Protein AF-A0ABD4ZBW3-F1 (afdb_monomer_lite)

Secondary structure (DSSP, 8-state):
---TTSSTTSTTS-SS-------------------S-------HHHHHHHHHHHHHHHHHHHHHHHHHHHHHHHHHHHHHHH-SPPPPPTTSSEEEEEETTEEEEEES-TT-HHHHHHHHHHHHHHHHHHHHHHHHHHHHHHHHHHHHHHHHHHHHHHHSPPPPPPPPHHHHHHHHHHHHHHHHHHHHHHHHHHHHHHHHHHHHHHHHHHHHHHHHHHHHHHHHHHHHHHHHHHTT---HHHHHHHHHHHHHHHHHHHHHHHHHHHHHHHHHHHHHHHHHHHHHHHHHHHHHHHHHHHHHHTT--GGGSPP-S--SPPP---PPPTTHHHHHHTT-

Foldseek 3Di:
DDDPPVPPPPPPPPPPPPDDDDDDDDDDDDDDDDPDDPPVLDALVRLVVQLVVLVVQLVVLVVQLVVLVVQLVVLVVQLVVLPDQDDQDPVNQWDWDDDPQAIDIHGDDPVPVPSRVSNVSNRVSNVSNSVSVVSSVVSVVSSVVSVVSSVVSVVSSVPRDDDDPDDDLVRVLVVLLVLLVVLVVQLVVLVVQLVVLVVQLVVLLVQLLVLLVQLVVLVVQLVVLVVVLVVVVVPPDDDPVVNVVSVVSNVVSVVSNVVSLVSSVVSVVSNVVSLVSNLVSLVSNQVSLVSSVVSLVSSVVSVNDSVPHDDDPDNDRDDSDRDHRPSSVVSNVVSD

Sequence (336 aa):
MMNKKAIAAFAAGATLLAGFAMATPAFAADGGANTQSQEVKKSKADLKKELDAARTAYEAASKAATDADAKATAAADALKAVGNKPADAADQSVKIEEDNGHLKVTTTDAAKVKEKEAAEKYVNAYNADVDAKAAKTAAEQDKNVKATAYLAAEQAYAKAPEPKAAPSDDQKKAKAVEAVKTAKLHLDDAFAAYTKDYAEYEKAKATLAGKVAAQEAAQKALKAAQDALEAYKVSAKDDSALAQRLADAVARAQAKVDFAVAETAKATKDYDEAKAKAVASTAKYNAALTKYKAAYNDAVRLGVNPAVLPAVVTSDPLAPNFEDVPGATKAMKDAA

Structure (mmCIF, N/CA/C/O backbone):
data_AF-A0ABD4ZBW3-F1
#
_entry.id   AF-A0ABD4ZBW3-F1
#
loop_
_atom_site.group_PDB
_atom_site.id
_atom_site.type_symbol
_atom_site.label_atom_id
_atom_site.label_alt_id
_atom_site.label_comp_id
_atom_site.label_asym_id
_atom_site.label_entity_id
_atom_site.label_seq_id
_atom_site.pdbx_PDB_ins_code
_atom_site.Cartn_x
_atom_site.Cartn_y
_atom_site.Cartn_z
_atom_site.occupancy
_atom_site.B_iso_or_equiv
_atom_site.auth_seq_id
_atom_site.auth_comp_id
_atom_site.auth_asym_id
_atom_site.auth_atom_id
_atom_site.pdbx_PDB_model_num
ATOM 1 N N . MET A 1 1 ? -44.501 -9.519 31.959 1.00 31.25 1 MET A N 1
ATOM 2 C CA . MET A 1 1 ? -44.908 -8.447 31.022 1.00 31.25 1 MET A CA 1
ATOM 3 C C . MET A 1 1 ? -45.725 -7.425 31.797 1.00 31.25 1 MET A C 1
ATOM 5 O O . MET A 1 1 ? -46.869 -7.711 32.120 1.00 31.25 1 MET A O 1
ATOM 9 N N . MET A 1 2 ? -45.131 -6.287 32.166 1.00 30.00 2 MET A N 1
ATOM 10 C CA . MET A 1 2 ? -45.846 -5.200 32.846 1.00 30.00 2 MET A CA 1
ATOM 11 C C . MET A 1 2 ? -46.399 -4.196 31.825 1.00 30.00 2 MET A C 1
ATOM 13 O O . MET A 1 2 ? -45.821 -3.963 30.765 1.00 30.00 2 MET A O 1
ATOM 17 N N . ASN A 1 3 ? -47.596 -3.711 32.129 1.00 31.25 3 ASN A N 1
ATOM 18 C CA . ASN A 1 3 ? -48.596 -3.176 31.214 1.00 31.25 3 ASN A CA 1
ATOM 19 C C . ASN A 1 3 ? -48.182 -1.814 30.607 1.00 31.25 3 ASN A C 1
ATOM 21 O O . ASN A 1 3 ? -48.057 -0.821 31.318 1.00 31.25 3 ASN A O 1
ATOM 25 N N . LYS A 1 4 ? -48.006 -1.754 29.277 1.00 36.81 4 LYS A N 1
ATOM 26 C CA . LYS A 1 4 ? -47.476 -0.600 28.510 1.00 36.81 4 LYS A CA 1
ATOM 27 C C . LYS A 1 4 ? -48.375 0.652 28.488 1.00 36.81 4 LYS A C 1
ATOM 29 O O . LYS A 1 4 ? -48.012 1.644 27.866 1.00 36.81 4 LYS A O 1
ATOM 34 N N . LYS A 1 5 ? -49.548 0.629 29.131 1.00 37.31 5 LYS A N 1
ATOM 35 C CA . LYS A 1 5 ? -50.568 1.688 29.004 1.00 37.31 5 LYS A CA 1
ATOM 36 C C . LYS A 1 5 ? -50.538 2.776 30.087 1.00 37.31 5 LYS A C 1
ATOM 38 O O . LYS A 1 5 ? -51.223 3.775 29.921 1.00 37.31 5 LYS A O 1
ATOM 43 N N . ALA A 1 6 ? -49.714 2.655 31.131 1.00 38.66 6 ALA A N 1
ATOM 44 C CA . ALA A 1 6 ? -49.584 3.699 32.162 1.00 38.66 6 ALA A CA 1
ATOM 45 C C . ALA A 1 6 ? -48.553 4.805 31.823 1.00 38.66 6 ALA A C 1
ATOM 47 O O . ALA A 1 6 ? -48.437 5.785 32.549 1.00 38.66 6 ALA A O 1
ATOM 48 N N . ILE A 1 7 ? -47.803 4.666 30.722 1.00 36.38 7 ILE A N 1
ATOM 49 C CA . ILE A 1 7 ? -46.585 5.457 30.445 1.00 36.38 7 ILE A CA 1
ATOM 50 C C . ILE A 1 7 ? -46.868 6.771 29.682 1.00 36.38 7 ILE A C 1
ATOM 52 O O . ILE A 1 7 ? -46.043 7.677 29.686 1.00 36.38 7 ILE A O 1
ATOM 56 N N . ALA A 1 8 ? -48.040 6.933 29.062 1.00 33.69 8 ALA A N 1
ATOM 57 C CA . ALA A 1 8 ? -48.300 8.083 28.185 1.00 33.69 8 ALA A CA 1
ATOM 58 C C . ALA A 1 8 ? -48.706 9.387 28.910 1.00 33.69 8 ALA A C 1
ATOM 60 O O . ALA A 1 8 ? -48.658 10.446 28.295 1.00 33.69 8 ALA A O 1
ATOM 61 N N . ALA A 1 9 ? -49.075 9.349 30.196 1.00 38.31 9 ALA A N 1
ATOM 62 C CA . ALA A 1 9 ? -49.576 10.533 30.914 1.00 38.31 9 ALA A CA 1
ATOM 63 C C . ALA A 1 9 ? -48.517 11.283 31.751 1.00 38.31 9 ALA A C 1
ATOM 65 O O . ALA A 1 9 ? -48.790 12.377 32.233 1.00 38.31 9 ALA A O 1
ATOM 66 N N . PHE A 1 10 ? -47.303 10.741 31.915 1.00 37.72 10 PHE A N 1
ATOM 67 C CA . PHE A 1 10 ? -46.280 11.334 32.795 1.00 37.72 10 PHE A CA 1
ATOM 68 C C . PHE A 1 10 ? -45.296 12.277 32.069 1.00 37.72 10 PHE A C 1
ATOM 70 O O . PHE A 1 10 ? -44.527 12.988 32.706 1.00 37.72 10 PHE A O 1
ATOM 77 N N . ALA A 1 11 ? -45.337 12.338 30.733 1.00 37.59 11 ALA A N 1
ATOM 78 C CA . ALA A 1 11 ? -44.421 13.155 29.928 1.00 37.59 11 ALA A CA 1
ATOM 79 C C . ALA A 1 11 ? -44.844 14.633 29.770 1.00 37.59 11 ALA A C 1
ATOM 81 O O . ALA A 1 11 ? -44.052 15.435 29.287 1.00 37.59 11 ALA A O 1
ATOM 82 N N . ALA A 1 12 ? -46.058 15.015 30.184 1.00 35.81 12 ALA A N 1
ATOM 83 C CA . ALA A 1 12 ? -46.577 16.380 30.011 1.00 35.81 12 ALA A CA 1
ATOM 84 C C . ALA A 1 12 ? -46.503 17.266 31.277 1.00 35.81 12 ALA A C 1
ATOM 86 O O . ALA A 1 12 ? -46.920 18.418 31.228 1.00 35.81 12 ALA A O 1
ATOM 87 N N . GLY A 1 13 ? -45.978 16.761 32.403 1.00 31.61 13 GLY A N 1
ATOM 88 C CA . GLY A 1 13 ? -45.929 17.493 33.683 1.00 31.61 13 GLY A CA 1
ATOM 89 C C . GLY A 1 13 ? -44.543 17.968 34.147 1.00 31.61 13 GLY A C 1
ATOM 90 O O . GLY A 1 13 ? -44.454 18.645 35.164 1.00 31.61 13 GLY A O 1
ATOM 91 N N . ALA A 1 14 ? -43.458 17.627 33.440 1.00 37.12 14 ALA A N 1
ATOM 92 C CA . ALA A 1 14 ? -42.077 17.875 33.888 1.00 37.12 14 ALA A CA 1
ATOM 93 C C . ALA A 1 14 ? -41.437 19.175 33.345 1.00 37.12 14 ALA A C 1
ATOM 95 O O . ALA A 1 14 ? -40.244 19.405 33.527 1.00 37.12 14 ALA A O 1
ATOM 96 N N . THR A 1 15 ? -42.206 20.045 32.688 1.00 37.81 15 THR A N 1
ATOM 97 C CA . THR A 1 15 ? -41.741 21.329 32.124 1.00 37.81 15 THR A CA 1
ATOM 98 C C . THR A 1 15 ? -42.020 22.530 33.034 1.00 37.81 15 THR A C 1
ATOM 100 O O . THR A 1 15 ? -42.420 23.586 32.554 1.00 37.81 15 THR A O 1
ATOM 103 N N . LEU A 1 16 ? -41.813 22.411 34.351 1.00 34.69 16 LEU A N 1
ATOM 104 C CA . LEU A 1 16 ? -41.870 23.582 35.244 1.00 34.69 16 LEU A CA 1
ATOM 105 C C . LEU A 1 16 ? -40.891 23.539 36.431 1.00 34.69 16 LEU A C 1
ATOM 107 O O . LEU A 1 16 ? -41.213 24.016 37.513 1.00 34.69 16 LEU A O 1
ATOM 111 N N . LEU A 1 17 ? -39.688 22.986 36.254 1.00 35.12 17 LEU A N 1
ATOM 112 C CA . LEU A 1 17 ? -38.596 23.222 37.213 1.00 35.12 17 LEU A CA 1
ATOM 113 C C . LEU A 1 17 ? -37.206 23.167 36.558 1.00 35.12 17 LEU A C 1
ATOM 115 O O . LEU A 1 17 ? -36.245 22.645 37.115 1.00 35.12 17 LEU A O 1
ATOM 119 N N . ALA A 1 18 ? -37.090 23.720 35.348 1.00 40.47 18 ALA A N 1
ATOM 120 C CA . ALA A 1 18 ? -35.800 24.062 34.756 1.00 40.47 18 ALA A CA 1
ATOM 121 C C . ALA A 1 18 ? -35.285 25.344 35.427 1.00 40.47 18 ALA A C 1
ATOM 123 O O . ALA A 1 18 ? -35.505 26.447 34.936 1.00 40.47 18 ALA A O 1
ATOM 124 N N . GLY A 1 19 ? -34.671 25.206 36.601 1.00 34.91 19 GLY A N 1
ATOM 125 C CA . GLY A 1 19 ? -34.248 26.366 37.377 1.00 34.91 19 GLY A CA 1
ATOM 126 C C . GLY A 1 19 ? -33.302 26.070 38.528 1.00 34.91 19 GLY A C 1
ATOM 127 O O . GLY A 1 19 ? -33.360 26.787 39.510 1.00 34.91 19 GLY A O 1
ATOM 128 N N . PHE A 1 20 ? -32.440 25.053 38.441 1.00 29.61 20 PHE A N 1
ATOM 129 C CA . PHE A 1 20 ? -31.253 25.001 39.299 1.00 29.61 20 PHE A CA 1
ATOM 130 C C . PHE A 1 20 ? -30.035 24.533 38.510 1.00 29.61 20 PHE A C 1
ATOM 132 O O . PHE A 1 20 ? -29.967 23.419 37.993 1.00 29.61 20 PHE A O 1
ATOM 139 N N . ALA A 1 21 ? -29.093 25.464 38.398 1.00 41.09 21 ALA A N 1
ATOM 140 C CA . ALA A 1 21 ? -27.787 25.310 37.802 1.00 41.09 21 ALA A CA 1
ATOM 141 C C . ALA A 1 21 ? -26.998 24.179 38.476 1.00 41.09 21 ALA A C 1
ATOM 143 O O . ALA A 1 21 ? -26.778 24.198 39.684 1.00 41.09 21 ALA A O 1
ATOM 144 N N . MET A 1 22 ? -26.504 23.239 37.674 1.00 33.72 22 MET A N 1
ATOM 145 C CA . MET A 1 22 ? -25.392 22.367 38.040 1.00 33.72 22 MET A CA 1
ATOM 146 C C . MET A 1 22 ? -24.265 22.632 37.049 1.00 33.72 22 MET A C 1
ATOM 148 O O . MET A 1 22 ? -24.234 22.102 35.939 1.00 33.72 22 MET A O 1
ATOM 152 N N . ALA A 1 23 ? -23.359 23.512 37.465 1.00 32.91 23 ALA A N 1
ATOM 153 C CA . ALA A 1 23 ? -22.050 23.665 36.864 1.00 32.91 23 ALA A CA 1
ATOM 154 C C . ALA A 1 23 ? -21.280 22.338 36.981 1.00 32.91 23 ALA A C 1
ATOM 156 O O . ALA A 1 23 ? -21.132 21.792 38.072 1.00 32.91 23 ALA A O 1
ATOM 157 N N . THR A 1 24 ? -20.764 21.835 35.863 1.00 30.64 24 THR A N 1
ATOM 158 C CA . THR A 1 24 ? -19.681 20.841 35.829 1.00 30.64 24 THR A CA 1
ATOM 159 C C . THR A 1 24 ? -18.598 21.321 34.855 1.00 30.64 24 THR A C 1
ATOM 161 O O . THR A 1 24 ? -18.909 22.054 33.915 1.00 30.64 24 THR A O 1
ATOM 164 N N . PRO A 1 25 ? -17.316 21.032 35.146 1.00 33.66 25 PRO A N 1
ATOM 165 C CA . PRO A 1 25 ? -16.196 21.891 34.773 1.00 33.66 25 PRO A CA 1
ATOM 166 C C . PRO A 1 25 ? -15.739 21.730 33.322 1.00 33.66 25 PRO A C 1
ATOM 168 O O . PRO A 1 25 ? -15.785 20.648 32.738 1.00 33.66 25 PRO A O 1
ATOM 171 N N . ALA A 1 26 ? -15.226 22.838 32.790 1.00 30.31 26 ALA A N 1
ATOM 172 C CA . ALA A 1 26 ? -14.504 22.920 31.534 1.00 30.31 26 ALA A CA 1
ATOM 173 C C . ALA A 1 26 ? -13.204 22.100 31.578 1.00 30.31 26 ALA A C 1
ATOM 175 O O . ALA A 1 26 ? -12.362 22.310 32.448 1.00 30.31 26 ALA A O 1
ATOM 176 N N . PHE A 1 27 ? -13.014 21.232 30.585 1.00 31.77 27 PHE A N 1
ATOM 177 C CA . PHE A 1 27 ? -11.690 20.817 30.129 1.00 31.77 27 PHE A CA 1
ATOM 178 C C . PHE A 1 27 ? -11.529 21.292 28.686 1.00 31.77 27 PHE A C 1
ATOM 180 O O . PHE A 1 27 ? -12.242 20.844 27.790 1.00 31.77 27 PHE A O 1
ATOM 187 N N . ALA A 1 28 ? -10.608 22.232 28.489 1.00 32.72 28 ALA A N 1
ATOM 188 C CA . ALA A 1 28 ? -10.178 22.736 27.194 1.00 32.72 28 ALA A CA 1
ATOM 189 C C . ALA A 1 28 ? -8.670 22.487 27.039 1.00 32.72 28 ALA A C 1
ATOM 191 O O . ALA A 1 28 ? -7.900 22.906 27.899 1.00 32.72 28 ALA A O 1
ATOM 192 N N . ALA A 1 29 ? -8.294 21.799 25.958 1.00 32.81 29 ALA A N 1
ATOM 193 C CA . ALA A 1 29 ? -7.016 21.858 25.228 1.00 32.81 29 ALA A CA 1
ATOM 194 C C . ALA A 1 29 ? -7.167 20.907 24.012 1.00 32.81 29 ALA A C 1
ATOM 196 O O . ALA A 1 29 ? -7.275 19.699 24.201 1.00 32.81 29 ALA A O 1
ATOM 197 N N . ASP A 1 30 ? -7.579 21.400 22.838 1.00 28.34 30 ASP A N 1
ATOM 198 C CA . ASP A 1 30 ? -6.749 21.937 21.731 1.00 28.34 30 ASP A CA 1
ATOM 199 C C . ASP A 1 30 ? -5.996 20.816 20.971 1.00 28.34 30 ASP A C 1
ATOM 201 O O . ASP A 1 30 ? -5.230 20.077 21.573 1.00 28.34 30 ASP A O 1
ATOM 205 N N . GLY A 1 31 ? -6.172 20.549 19.672 1.00 26.95 31 GLY A N 1
ATOM 206 C CA . GLY A 1 31 ? -6.974 21.167 18.618 1.00 26.95 31 GLY A CA 1
ATOM 207 C C . GLY A 1 31 ? -7.017 20.257 17.370 1.00 26.95 31 GLY A C 1
ATOM 208 O O . GLY A 1 31 ? -6.347 19.227 17.314 1.00 26.95 31 GLY A O 1
ATOM 209 N N . GLY A 1 32 ? -7.804 20.646 16.358 1.00 25.58 32 GLY A N 1
ATOM 210 C CA . GLY A 1 32 ? -7.655 20.158 14.975 1.00 25.58 32 GLY A CA 1
ATOM 211 C C . GLY A 1 32 ? -8.677 19.135 14.450 1.00 25.58 32 GLY A C 1
ATOM 212 O O . GLY A 1 32 ? -8.404 17.945 14.401 1.00 25.58 32 GLY A O 1
ATOM 213 N N . ALA A 1 33 ? -9.806 19.650 13.950 1.00 29.83 33 ALA A N 1
ATOM 214 C CA . ALA A 1 33 ? -10.601 19.150 12.815 1.00 29.83 33 ALA A CA 1
ATOM 215 C C . ALA A 1 33 ? -11.035 17.662 12.760 1.00 29.83 33 ALA A C 1
ATOM 217 O O . ALA A 1 33 ? -10.335 16.822 12.204 1.00 29.83 33 ALA A O 1
ATOM 218 N N . ASN A 1 34 ? -12.295 17.383 13.133 1.00 31.30 34 ASN A N 1
ATOM 219 C CA . 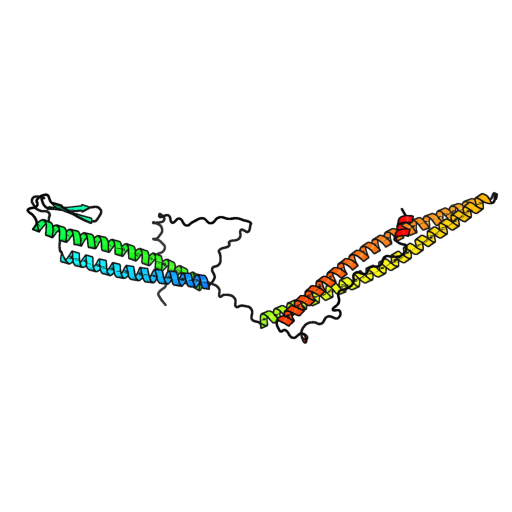ASN A 1 34 ? -13.309 16.911 12.170 1.00 31.30 34 ASN A CA 1
ATOM 220 C C . ASN A 1 34 ? -14.723 17.014 12.776 1.00 31.30 34 ASN A C 1
ATOM 222 O O . ASN A 1 34 ? -15.065 16.319 13.732 1.00 31.30 34 ASN A O 1
ATOM 226 N N . THR A 1 35 ? -15.556 17.887 12.219 1.00 31.33 35 THR A N 1
ATOM 227 C CA . THR A 1 35 ? -16.971 18.062 12.564 1.00 31.33 35 THR A CA 1
ATOM 228 C C . THR A 1 35 ? -17.825 16.998 11.870 1.00 31.33 35 THR A C 1
ATOM 230 O O . THR A 1 35 ? -18.528 17.263 10.901 1.00 31.33 35 THR A O 1
ATOM 233 N N . GLN A 1 36 ? -17.790 15.777 12.398 1.00 31.69 36 GLN A N 1
ATOM 234 C CA . GLN A 1 36 ? -18.907 14.833 12.331 1.00 31.69 36 GLN A CA 1
ATOM 235 C C . GLN A 1 36 ? -19.057 14.217 13.719 1.00 31.69 36 GLN A C 1
ATOM 237 O O . GLN A 1 36 ? -18.106 13.653 14.249 1.00 31.69 36 GLN A O 1
ATOM 242 N N . SER A 1 37 ? -20.234 14.399 14.313 1.00 35.12 37 SER A N 1
ATOM 243 C CA . SER A 1 37 ? -20.662 13.980 15.649 1.00 35.12 37 SER A CA 1
ATOM 244 C C . SER A 1 37 ? -19.896 12.786 16.234 1.00 35.12 37 SER A C 1
ATOM 246 O O . SER A 1 37 ? -20.283 11.632 16.053 1.00 35.12 37 SER A O 1
ATOM 248 N N . GLN A 1 38 ? -18.844 13.063 17.009 1.00 30.84 38 GLN A N 1
ATOM 249 C CA . GLN A 1 38 ? -18.352 12.126 18.012 1.00 30.84 38 GLN A CA 1
ATOM 250 C C . GLN A 1 38 ? -19.258 12.223 19.242 1.00 30.84 38 GLN A C 1
ATOM 252 O O . GLN A 1 38 ? -18.866 12.716 20.296 1.00 30.84 38 GLN A O 1
ATOM 257 N N . GLU A 1 39 ? -20.487 11.719 19.124 1.00 35.34 39 GLU A N 1
ATOM 258 C CA . GLU A 1 39 ? -21.052 11.044 20.286 1.00 35.34 39 GLU A CA 1
ATOM 259 C C . GLU A 1 39 ? -20.133 9.850 20.527 1.00 35.34 39 GLU A C 1
ATOM 261 O O . GLU A 1 39 ? -20.102 8.909 19.730 1.00 35.34 39 GLU A O 1
ATOM 266 N N . VAL A 1 40 ? -19.312 9.918 21.574 1.00 38.06 40 VAL A N 1
ATOM 267 C CA . VAL A 1 40 ? -18.540 8.770 22.044 1.00 38.06 40 VAL A CA 1
ATOM 268 C C . VAL A 1 40 ? -19.550 7.653 22.295 1.00 38.06 40 VAL A C 1
ATOM 270 O O . VAL A 1 40 ? -20.260 7.660 23.300 1.00 38.06 40 VAL A O 1
ATOM 273 N N . LYS A 1 41 ? -19.681 6.719 21.344 1.00 59.41 41 LYS A N 1
ATOM 274 C CA . LYS A 1 41 ? -20.534 5.539 21.493 1.00 59.41 41 LYS A CA 1
ATOM 275 C C . LYS A 1 41 ? -19.960 4.739 22.653 1.00 59.41 41 LYS A C 1
ATOM 277 O O . LYS A 1 41 ? -18.981 4.016 22.478 1.00 59.41 41 LYS A O 1
ATOM 282 N N . LYS A 1 42 ? -20.537 4.918 23.843 1.00 68.38 42 LYS A N 1
ATOM 283 C CA . LYS A 1 42 ? -20.161 4.178 25.050 1.00 68.38 42 LYS A CA 1
ATOM 284 C C . LYS A 1 42 ? -20.190 2.684 24.743 1.00 68.38 42 LYS A C 1
ATOM 286 O O . LYS A 1 42 ? -21.103 2.201 24.067 1.00 68.38 42 LYS A O 1
ATOM 291 N N . SER A 1 43 ? -19.186 1.951 25.219 1.00 78.06 43 SER A N 1
ATOM 292 C CA . SER A 1 43 ? -19.156 0.504 25.022 1.00 78.06 43 SER A CA 1
ATOM 293 C C . SER A 1 43 ? -20.324 -0.150 25.770 1.00 78.06 43 SER A C 1
ATOM 295 O O . SER A 1 43 ? -20.812 0.376 26.772 1.00 78.06 43 SER A O 1
ATOM 297 N N . LYS A 1 44 ? -20.764 -1.339 25.335 1.00 80.31 44 LYS A N 1
ATOM 298 C CA . LYS A 1 44 ? -21.794 -2.104 26.061 1.00 80.31 44 LYS A CA 1
ATOM 299 C C . LYS A 1 44 ? -21.369 -2.407 27.511 1.00 80.31 44 LYS A C 1
ATOM 301 O O . LYS A 1 44 ? -22.226 -2.513 28.382 1.00 80.31 44 LYS A O 1
ATOM 306 N N . ALA A 1 45 ? -20.063 -2.493 27.788 1.00 80.69 45 ALA A N 1
ATOM 307 C CA . ALA A 1 45 ? -19.527 -2.652 29.141 1.00 80.69 45 ALA A CA 1
ATOM 308 C C . ALA A 1 45 ? -19.678 -1.378 29.993 1.00 80.69 45 ALA A C 1
ATOM 310 O O . ALA A 1 45 ? -20.044 -1.469 31.163 1.00 80.69 45 ALA A O 1
ATOM 311 N N . ASP A 1 46 ? -19.463 -0.196 29.414 1.00 82.75 46 ASP A N 1
ATOM 312 C CA . ASP A 1 46 ? -19.656 1.079 30.117 1.00 82.75 46 ASP A CA 1
ATOM 313 C C . ASP A 1 46 ? -21.142 1.349 30.371 1.00 82.75 46 ASP A C 1
ATOM 315 O O . ASP A 1 46 ? -21.531 1.702 31.483 1.00 82.75 46 ASP A O 1
ATOM 319 N N . LEU A 1 47 ? -21.996 1.050 29.386 1.00 86.62 47 LEU A N 1
ATOM 320 C CA . LEU A 1 47 ? -23.452 1.103 29.542 1.00 86.62 47 LEU A CA 1
ATOM 321 C C . LEU A 1 47 ? -23.955 0.132 30.622 1.00 86.62 47 LEU A C 1
ATOM 323 O O . LEU A 1 47 ? -24.914 0.445 31.323 1.00 86.62 47 LEU A O 1
ATOM 327 N N . LYS A 1 48 ? -23.303 -1.027 30.804 1.00 87.75 48 LYS A N 1
ATOM 328 C CA . LYS A 1 48 ? -23.625 -1.958 31.898 1.00 87.75 48 LYS A CA 1
ATOM 329 C C . LYS A 1 48 ? -23.313 -1.354 33.268 1.00 87.75 48 LYS A C 1
ATOM 331 O O . LYS A 1 48 ? -24.134 -1.478 34.170 1.00 87.75 48 LYS A O 1
ATOM 336 N N . LYS A 1 49 ? -22.163 -0.689 33.420 1.00 87.38 49 LYS A N 1
ATOM 337 C CA . LYS A 1 49 ? -21.795 -0.002 34.670 1.00 87.38 49 LYS A CA 1
ATOM 338 C C . LYS A 1 49 ? -22.777 1.123 34.996 1.00 87.38 49 LYS A C 1
ATOM 340 O O . LYS A 1 49 ? -23.181 1.263 36.145 1.00 87.38 49 LYS A O 1
ATOM 345 N N . GLU A 1 50 ? -23.190 1.890 33.989 1.00 87.25 50 GLU A N 1
ATOM 346 C CA . GLU A 1 50 ? -24.193 2.951 34.149 1.00 87.25 50 GLU A CA 1
ATOM 347 C C . GLU A 1 50 ? -25.565 2.396 34.535 1.00 87.25 50 GLU A C 1
ATOM 349 O O . GLU A 1 50 ? -26.212 2.941 35.428 1.00 87.25 50 GLU A O 1
ATOM 354 N N . LEU A 1 51 ? -25.980 1.281 33.927 1.00 91.31 51 LEU A N 1
ATOM 355 C CA . LEU A 1 51 ? -27.202 0.576 34.304 1.00 91.31 51 LEU A CA 1
ATOM 356 C C . LEU A 1 51 ? -27.159 0.098 35.762 1.00 91.31 51 LEU A C 1
ATOM 358 O O . LEU A 1 51 ? -28.127 0.293 36.495 1.00 91.31 51 LEU A O 1
ATOM 362 N N . ASP A 1 52 ? -26.044 -0.490 36.198 1.00 91.06 52 ASP A N 1
ATOM 363 C CA . ASP A 1 52 ? -25.884 -0.982 37.572 1.00 91.06 52 ASP A CA 1
ATOM 364 C C . ASP A 1 52 ? -25.876 0.168 38.596 1.00 91.06 52 ASP A C 1
ATOM 366 O O . ASP A 1 52 ? -26.507 0.074 39.654 1.00 91.06 52 ASP A O 1
ATOM 370 N N . ALA A 1 53 ? -25.228 1.289 38.266 1.00 89.81 53 ALA A N 1
ATOM 371 C CA . ALA A 1 53 ? -25.231 2.491 39.097 1.00 89.81 53 ALA A CA 1
ATOM 372 C C . ALA A 1 53 ? -26.633 3.118 39.195 1.00 89.81 53 ALA A C 1
ATOM 374 O O . ALA A 1 53 ? -27.098 3.433 40.293 1.00 89.81 53 ALA A O 1
ATOM 375 N N . ALA A 1 54 ? -27.339 3.247 38.066 1.00 90.44 54 ALA A N 1
ATOM 376 C CA . ALA A 1 54 ? -28.703 3.770 38.031 1.00 90.44 54 ALA A CA 1
ATOM 377 C C . ALA A 1 54 ? -29.681 2.864 38.794 1.00 90.44 54 ALA A C 1
ATOM 379 O O . ALA A 1 54 ? -30.549 3.362 39.511 1.00 90.44 54 ALA A O 1
ATOM 380 N N . ARG A 1 55 ? -29.498 1.539 38.704 1.00 92.12 55 ARG A N 1
ATOM 381 C CA . ARG A 1 55 ? -30.267 0.561 39.482 1.00 92.12 55 ARG A CA 1
ATOM 382 C C . ARG A 1 55 ? -30.060 0.752 40.981 1.00 92.12 55 ARG A C 1
ATOM 384 O O . ARG A 1 55 ? -31.035 0.868 41.714 1.00 92.12 55 ARG A O 1
ATOM 391 N N . THR A 1 56 ? -28.805 0.838 41.418 1.00 92.19 56 THR A N 1
ATOM 392 C CA . THR A 1 56 ? -28.456 1.029 42.835 1.00 92.19 56 THR A CA 1
ATOM 393 C C . THR A 1 56 ? -29.061 2.324 43.384 1.00 92.19 56 THR A C 1
ATOM 395 O O . THR A 1 56 ? -29.641 2.338 44.468 1.00 92.19 56 THR A O 1
ATOM 398 N N . ALA A 1 57 ? -28.986 3.414 42.613 1.00 90.31 57 ALA A N 1
ATOM 399 C CA . ALA A 1 57 ? -29.573 4.696 42.992 1.00 90.31 57 ALA A CA 1
ATOM 400 C C . ALA A 1 57 ? -31.108 4.641 43.083 1.00 90.31 57 ALA A C 1
ATOM 402 O O . ALA A 1 57 ? -31.688 5.206 44.010 1.00 90.31 57 ALA A O 1
ATOM 403 N N . TYR A 1 58 ? -31.770 3.947 42.152 1.00 92.19 58 TYR A N 1
ATOM 404 C CA . TYR A 1 58 ? -33.219 3.750 42.193 1.00 92.19 58 TYR A CA 1
ATOM 405 C C . TYR A 1 58 ? -33.659 2.894 43.390 1.00 92.19 58 TYR A C 1
ATOM 407 O O . TYR A 1 58 ? -34.623 3.245 44.069 1.00 92.19 58 TYR A O 1
ATOM 415 N N . GLU A 1 59 ? -32.943 1.808 43.692 1.00 93.19 59 GLU A N 1
ATOM 416 C CA . GLU A 1 59 ? -33.231 0.952 44.849 1.00 93.19 59 GLU A CA 1
ATOM 417 C C . GLU A 1 59 ? -33.091 1.733 46.170 1.00 93.19 59 GLU A C 1
ATOM 419 O O . GLU A 1 59 ? -33.978 1.662 47.027 1.00 93.19 59 GLU A O 1
ATOM 424 N N . ALA A 1 60 ? -32.047 2.560 46.304 1.00 91.38 60 ALA A N 1
ATOM 425 C CA . ALA A 1 60 ? -31.857 3.435 47.462 1.00 91.38 60 ALA A CA 1
ATOM 426 C C . ALA A 1 60 ? -32.978 4.482 47.606 1.00 91.38 60 ALA A C 1
ATOM 428 O O . ALA A 1 60 ? -33.550 4.625 48.689 1.00 91.38 60 ALA A O 1
ATOM 429 N N . ALA A 1 61 ? -33.346 5.168 46.518 1.00 91.19 61 ALA A N 1
ATOM 430 C CA . ALA A 1 61 ? -34.428 6.155 46.525 1.00 91.19 61 ALA A CA 1
ATOM 431 C C . ALA A 1 61 ? -35.795 5.514 46.825 1.00 91.19 61 ALA A C 1
ATOM 433 O O . ALA A 1 61 ? -36.606 6.069 47.565 1.00 91.19 61 ALA A O 1
ATOM 434 N N . SER A 1 62 ? -36.044 4.300 46.322 1.00 92.31 62 SER A N 1
ATOM 435 C CA . SER A 1 62 ? -37.267 3.555 46.632 1.00 92.31 62 SER A CA 1
ATOM 436 C C . SER A 1 62 ? -37.356 3.177 48.112 1.00 92.31 62 SER A C 1
ATOM 438 O O . SER A 1 62 ? -38.442 3.244 48.697 1.00 92.31 62 SER A O 1
ATOM 440 N N . LYS A 1 63 ? -36.230 2.807 48.736 1.00 92.19 63 LYS A N 1
ATOM 441 C CA . LYS A 1 63 ? -36.178 2.566 50.181 1.00 92.19 63 LYS A CA 1
ATOM 442 C C . LYS A 1 63 ? -36.437 3.855 50.963 1.00 92.19 63 LYS A C 1
ATOM 444 O O . LYS A 1 63 ? -37.271 3.847 51.860 1.00 92.19 63 LYS A O 1
ATOM 449 N N . ALA A 1 64 ? -35.796 4.962 50.587 1.00 91.62 64 ALA A N 1
ATOM 450 C CA . ALA A 1 64 ? -35.994 6.258 51.237 1.00 91.62 64 ALA A CA 1
ATOM 451 C C . ALA A 1 64 ? -37.457 6.733 51.167 1.00 91.62 64 ALA A C 1
ATOM 453 O O . ALA A 1 64 ? -37.991 7.198 52.170 1.00 91.62 64 ALA A O 1
ATOM 454 N N . ALA A 1 65 ? -38.128 6.551 50.025 1.00 92.50 65 ALA A N 1
ATOM 455 C CA . ALA A 1 65 ? -39.553 6.852 49.883 1.00 92.50 65 ALA A CA 1
ATOM 456 C C . ALA A 1 65 ? -40.429 5.986 50.804 1.00 92.50 65 ALA A C 1
ATOM 458 O O . ALA A 1 65 ? -41.366 6.491 51.412 1.00 92.50 65 ALA A O 1
ATOM 459 N N . THR A 1 66 ? -40.094 4.700 50.953 1.00 94.00 66 THR A N 1
ATOM 460 C CA . THR A 1 66 ? -40.807 3.786 51.864 1.00 94.00 66 THR A CA 1
ATOM 461 C C . THR A 1 66 ? -40.610 4.195 53.328 1.00 94.00 66 THR A C 1
ATOM 463 O O . THR A 1 66 ? -41.571 4.266 54.090 1.00 94.00 66 THR A O 1
ATOM 466 N N . ASP A 1 67 ? -39.375 4.522 53.717 1.00 92.50 67 ASP A N 1
ATOM 467 C CA . ASP A 1 67 ? -39.054 4.980 55.072 1.00 92.50 67 ASP A CA 1
ATOM 468 C C . ASP A 1 67 ? -39.738 6.330 55.385 1.00 92.50 67 ASP A C 1
ATOM 470 O O . ASP A 1 67 ? -40.202 6.553 56.505 1.00 92.50 67 ASP A O 1
ATOM 474 N N . ALA A 1 68 ? -39.821 7.237 54.404 1.00 93.69 68 ALA A N 1
ATOM 475 C CA . ALA A 1 68 ? -40.493 8.529 54.545 1.00 93.69 68 ALA A CA 1
ATOM 476 C C . ALA A 1 68 ? -42.021 8.388 54.647 1.00 93.69 68 ALA A C 1
ATOM 478 O O . ALA A 1 68 ? -42.638 9.072 55.461 1.00 93.69 68 ALA A O 1
ATOM 479 N N . ASP A 1 69 ? -42.627 7.470 53.890 1.00 92.00 69 ASP A N 1
ATOM 480 C CA . ASP A 1 69 ? -44.057 7.156 53.985 1.00 92.00 69 ASP A CA 1
ATOM 481 C C . ASP A 1 69 ? -44.434 6.580 55.360 1.00 92.00 69 ASP A C 1
ATOM 483 O O . ASP A 1 69 ? -45.413 7.010 55.978 1.00 92.00 69 ASP A O 1
ATOM 487 N N . ALA A 1 70 ? -43.599 5.685 55.898 1.00 93.50 70 ALA A N 1
ATOM 488 C CA . ALA A 1 70 ? -43.771 5.157 57.249 1.00 93.50 70 ALA A CA 1
ATOM 489 C C . ALA A 1 70 ? -43.682 6.265 58.317 1.00 93.50 70 ALA A C 1
ATOM 491 O O . ALA A 1 70 ? -44.502 6.308 59.236 1.00 93.50 70 ALA A O 1
ATOM 492 N N . LYS A 1 71 ? -42.730 7.202 58.180 1.00 92.56 71 LYS A N 1
ATOM 493 C CA . LYS A 1 71 ? -42.602 8.365 59.080 1.00 92.56 71 LYS A CA 1
ATOM 494 C C . LYS A 1 71 ? -43.789 9.319 58.979 1.00 92.56 71 LYS A C 1
ATOM 496 O O . LYS A 1 71 ? -44.274 9.770 60.011 1.00 92.56 71 LYS A O 1
ATOM 501 N N . ALA A 1 72 ? -44.271 9.599 57.769 1.00 94.25 72 ALA A N 1
ATOM 502 C CA . ALA A 1 72 ? -45.455 10.428 57.555 1.00 94.25 72 ALA A CA 1
ATOM 503 C C . ALA A 1 72 ? -46.705 9.797 58.179 1.00 94.25 72 ALA A C 1
ATOM 505 O O . ALA A 1 72 ? -47.479 10.488 58.833 1.00 94.25 72 ALA A O 1
ATOM 506 N N . THR A 1 73 ? -46.862 8.477 58.055 1.00 94.38 73 THR A N 1
ATOM 507 C CA . THR A 1 73 ? -47.961 7.739 58.694 1.00 94.38 73 THR A CA 1
ATOM 508 C C . THR A 1 73 ? -47.880 7.833 60.220 1.00 94.38 73 THR A C 1
ATOM 510 O O . THR A 1 73 ? -48.861 8.192 60.866 1.00 94.38 73 THR A O 1
ATOM 513 N N . ALA A 1 74 ? -46.698 7.599 60.800 1.00 94.19 74 ALA A N 1
ATOM 514 C CA . ALA A 1 74 ? -46.495 7.691 62.245 1.00 94.19 74 ALA A CA 1
ATOM 515 C C . ALA A 1 74 ? -46.727 9.112 62.792 1.00 94.19 74 ALA A C 1
ATOM 517 O O . ALA A 1 74 ? -47.334 9.267 63.851 1.00 94.19 74 ALA A O 1
ATOM 518 N N . ALA A 1 75 ? -46.279 10.147 62.074 1.00 94.31 75 ALA A N 1
ATOM 519 C CA . ALA A 1 75 ? -46.497 11.541 62.457 1.00 94.31 75 ALA A CA 1
ATOM 520 C C . ALA A 1 75 ? -47.984 11.926 62.384 1.00 94.31 75 ALA A C 1
ATOM 522 O O . ALA A 1 75 ? -48.510 12.530 63.320 1.00 94.31 75 ALA A O 1
ATOM 523 N N . ALA A 1 76 ? -48.686 11.492 61.334 1.00 93.19 76 ALA A N 1
ATOM 524 C CA . ALA A 1 76 ? -50.124 11.698 61.202 1.00 93.19 76 ALA A CA 1
ATOM 525 C C . ALA A 1 76 ? -50.912 11.008 62.327 1.00 93.19 76 ALA A C 1
ATOM 527 O O . ALA A 1 76 ? -51.853 11.585 62.874 1.00 93.19 76 ALA A O 1
ATOM 528 N N . ASP A 1 77 ? -50.533 9.785 62.703 1.00 94.19 77 ASP A N 1
ATOM 529 C CA . ASP A 1 77 ? -51.176 9.062 63.803 1.00 94.19 77 ASP A CA 1
ATOM 530 C C . ASP A 1 77 ? -50.853 9.680 65.171 1.00 94.19 77 ASP A C 1
ATOM 532 O O . ASP A 1 77 ? -51.739 9.772 66.025 1.00 94.19 77 ASP A O 1
ATOM 536 N N . ALA A 1 78 ? -49.634 10.192 65.367 1.00 92.75 78 ALA A N 1
ATOM 537 C CA . ALA A 1 78 ? -49.270 10.956 66.557 1.00 92.75 78 ALA A CA 1
ATOM 538 C C . ALA A 1 78 ? -50.106 12.241 66.683 1.00 92.75 78 ALA A C 1
ATOM 540 O O . ALA A 1 78 ? -50.630 12.519 67.761 1.00 92.75 78 ALA A O 1
ATOM 541 N N . LEU A 1 79 ? -50.306 12.983 65.588 1.00 93.88 79 LEU A N 1
ATOM 542 C CA . LEU A 1 79 ? -51.174 14.163 65.568 1.00 93.88 79 LEU A CA 1
ATOM 543 C C . LEU A 1 79 ? -52.630 13.803 65.905 1.00 93.88 79 LEU A C 1
ATOM 545 O O . LEU A 1 79 ? -53.239 14.454 66.755 1.00 93.88 79 LEU A O 1
ATOM 549 N N . LYS A 1 80 ? -53.174 12.727 65.318 1.00 93.19 80 LYS A N 1
ATOM 550 C CA . LYS A 1 80 ? -54.521 12.228 65.663 1.00 93.19 80 LYS A CA 1
ATOM 551 C C . LYS A 1 80 ? -54.646 11.876 67.146 1.00 93.19 80 LYS A C 1
ATOM 553 O O . LYS A 1 80 ? -55.680 12.158 67.743 1.00 93.19 80 LYS A O 1
ATOM 558 N N . ALA A 1 81 ? -53.612 11.277 67.740 1.00 93.25 81 ALA A N 1
ATOM 559 C CA . ALA A 1 81 ? -53.599 10.911 69.155 1.00 93.25 81 ALA A CA 1
ATOM 560 C C . ALA A 1 81 ? -53.560 12.131 70.094 1.00 93.25 81 ALA A C 1
ATOM 562 O O . ALA A 1 81 ? -54.047 12.043 71.222 1.00 93.25 81 ALA A O 1
ATOM 563 N N . VAL A 1 82 ? -53.003 13.266 69.649 1.00 91.75 82 VAL A N 1
ATOM 564 C CA . VAL A 1 82 ? -53.063 14.534 70.398 1.00 91.75 82 VAL A CA 1
ATOM 565 C C . VAL A 1 82 ? -54.463 15.159 70.344 1.00 91.75 82 VAL A C 1
ATOM 567 O O . VAL A 1 82 ? -54.880 15.793 71.312 1.00 91.75 82 VAL A O 1
ATOM 570 N N . GLY A 1 83 ? -55.216 14.922 69.268 1.00 88.44 83 GLY A N 1
ATOM 571 C CA . GLY A 1 83 ? -56.599 15.373 69.117 1.00 88.44 83 GLY A CA 1
ATOM 572 C C . GLY A 1 83 ? -56.721 16.745 68.452 1.00 88.44 83 GLY A C 1
ATOM 573 O O . GLY A 1 83 ? -55.858 17.167 67.683 1.00 88.44 83 GLY A O 1
ATOM 574 N N . ASN A 1 84 ? -57.837 17.432 68.702 1.00 89.44 84 ASN A N 1
ATOM 575 C CA . ASN A 1 84 ? -58.131 18.715 68.062 1.00 89.44 84 ASN A CA 1
ATOM 576 C C . ASN A 1 84 ? -57.217 19.835 68.577 1.00 89.44 84 ASN A C 1
ATOM 578 O O . ASN A 1 84 ? -56.792 19.815 69.733 1.00 89.44 84 ASN A O 1
ATOM 582 N N . LYS A 1 85 ? -56.987 20.847 67.727 1.00 89.56 85 LYS A N 1
ATOM 583 C CA . LYS A 1 85 ? -56.277 22.076 68.103 1.00 89.56 85 LYS A CA 1
ATOM 584 C C . LYS A 1 85 ? -56.914 22.661 69.376 1.00 89.56 85 LYS A C 1
ATOM 586 O O . LYS A 1 85 ? -58.119 22.929 69.354 1.00 89.56 85 LYS A O 1
ATOM 591 N N . PRO A 1 86 ? -56.146 22.866 70.461 1.00 86.75 86 PRO A N 1
ATOM 592 C CA . PRO A 1 86 ? -56.642 23.567 71.638 1.00 86.75 86 PRO A CA 1
ATOM 593 C C . PRO A 1 86 ? -57.117 24.975 71.261 1.00 86.75 86 PRO A C 1
ATOM 595 O O . PRO A 1 86 ? -56.503 25.630 70.418 1.00 86.75 86 PRO A O 1
ATOM 598 N N . ALA A 1 87 ? -58.204 25.441 71.876 1.00 84.38 87 ALA A N 1
ATOM 599 C CA . ALA A 1 87 ? -58.595 26.842 71.761 1.00 84.38 87 ALA A CA 1
ATOM 600 C C . ALA A 1 87 ? -57.554 27.731 72.457 1.00 84.38 87 ALA A C 1
ATOM 602 O O . ALA A 1 87 ? -56.960 27.317 73.456 1.00 84.38 87 ALA A O 1
ATOM 603 N N . ASP A 1 88 ? -57.367 28.950 71.952 1.00 85.69 88 ASP A N 1
ATOM 604 C CA . ASP A 1 88 ? -56.569 29.957 72.651 1.00 85.69 88 ASP A CA 1
ATOM 605 C C . ASP A 1 88 ? -57.163 30.219 74.045 1.00 85.69 88 ASP A C 1
ATOM 607 O O . ASP A 1 88 ? -58.377 30.101 74.259 1.00 85.69 88 ASP A O 1
ATOM 611 N N . ALA A 1 89 ? -56.314 30.589 75.006 1.00 81.12 89 ALA A N 1
ATOM 612 C CA . ALA A 1 89 ? -56.796 30.959 76.331 1.00 81.12 89 ALA A CA 1
ATOM 613 C C . ALA A 1 89 ? -57.770 32.149 76.225 1.00 81.12 89 ALA A C 1
ATOM 615 O O . ALA A 1 89 ? -57.555 33.071 75.437 1.00 81.12 89 ALA A O 1
ATOM 616 N N . ALA A 1 90 ? -58.842 32.153 77.025 1.00 79.25 90 ALA A N 1
ATOM 617 C CA . ALA A 1 90 ? -59.889 33.182 76.950 1.00 79.25 90 ALA A CA 1
ATOM 618 C C . ALA A 1 90 ? -59.365 34.609 77.219 1.00 79.25 90 ALA A C 1
ATOM 620 O O . ALA A 1 90 ? -59.909 35.583 76.705 1.00 79.25 90 ALA A O 1
ATOM 621 N N . ASP A 1 91 ? -58.291 34.719 78.001 1.00 82.56 91 ASP A N 1
ATOM 622 C CA . ASP A 1 91 ? -57.555 35.950 78.309 1.00 82.56 91 ASP A CA 1
ATOM 623 C C . ASP A 1 91 ? -56.425 36.250 77.306 1.00 82.56 91 ASP A C 1
ATOM 625 O O . ASP A 1 91 ? -55.668 37.199 77.498 1.00 82.56 91 ASP A O 1
ATOM 629 N N . GLN A 1 92 ? -56.308 35.453 76.238 1.00 81.50 92 GLN A N 1
ATOM 630 C CA . GLN A 1 92 ? -55.280 35.544 75.203 1.00 81.50 92 GLN A CA 1
ATOM 631 C C . GLN A 1 92 ? -53.836 35.330 75.692 1.00 81.50 92 GLN A C 1
ATOM 633 O O . GLN A 1 92 ? -52.895 35.610 74.949 1.00 81.50 92 GLN A O 1
ATOM 638 N N . SER A 1 93 ? -53.653 34.800 76.905 1.00 84.06 93 SER A N 1
ATOM 639 C CA . SER A 1 93 ? -52.336 34.594 77.522 1.00 84.06 93 SER A CA 1
ATOM 640 C C . SER A 1 93 ? -51.532 33.423 76.949 1.00 84.06 93 SER A C 1
ATOM 642 O O . SER A 1 93 ? -50.321 33.356 77.165 1.00 84.06 93 SER A O 1
ATOM 644 N N . VAL A 1 94 ? -52.188 32.512 76.221 1.00 87.50 94 VAL A N 1
ATOM 645 C CA . VAL A 1 94 ? -51.589 31.413 75.449 1.00 87.50 94 VAL A CA 1
ATOM 646 C C . VAL A 1 94 ? -52.269 31.372 74.082 1.00 87.50 94 VAL A C 1
ATOM 648 O O . VAL A 1 94 ? -53.497 31.251 74.024 1.00 87.50 94 VAL A O 1
ATOM 651 N N . LYS A 1 95 ? -51.488 31.469 72.999 1.00 89.75 95 LYS A N 1
ATOM 652 C CA . LYS A 1 95 ? -51.986 31.427 71.615 1.00 89.75 95 LYS A CA 1
ATOM 653 C C . LYS A 1 95 ? -51.194 30.464 70.746 1.00 89.75 95 LYS A C 1
ATOM 655 O O . LYS A 1 95 ? -49.994 30.278 70.953 1.00 89.75 95 LYS A O 1
ATOM 660 N N . ILE A 1 96 ? -51.863 29.899 69.741 1.00 91.19 96 ILE A N 1
ATOM 661 C CA . ILE A 1 96 ? -51.226 29.106 68.684 1.00 91.19 96 ILE A CA 1
ATOM 662 C C . ILE A 1 96 ? -51.276 29.875 67.364 1.00 91.19 96 ILE A C 1
ATOM 664 O O . ILE A 1 96 ? -52.327 29.961 66.719 1.00 91.19 96 ILE A O 1
ATOM 668 N N . GLU A 1 97 ? -50.119 30.372 66.943 1.00 90.50 97 GLU A N 1
ATOM 669 C CA . GLU A 1 97 ? -49.943 31.193 65.745 1.00 90.50 97 GLU A CA 1
ATOM 670 C C . GLU A 1 97 ? -49.305 30.387 64.610 1.00 90.50 97 GLU A C 1
ATOM 672 O O . GLU A 1 97 ? -48.572 29.429 64.857 1.00 90.50 97 GLU A O 1
ATOM 677 N N . GLU A 1 98 ?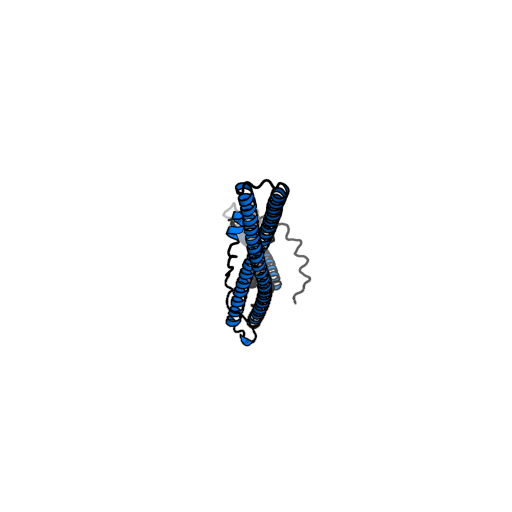 -49.568 30.783 63.366 1.00 89.44 98 GLU A N 1
ATOM 678 C CA . GLU A 1 98 ? -48.843 30.264 62.206 1.00 89.44 98 GLU A CA 1
ATOM 679 C C . GLU A 1 98 ? -47.472 30.935 62.066 1.00 89.44 98 GLU A C 1
ATOM 681 O O . GLU A 1 98 ? -47.298 32.121 62.357 1.00 89.44 98 GLU A O 1
ATOM 686 N N . ASP A 1 99 ? -46.500 30.161 61.598 1.00 88.88 99 ASP A N 1
ATOM 687 C CA . ASP A 1 99 ? -45.135 30.587 61.326 1.00 88.88 99 ASP A CA 1
ATOM 688 C C . ASP A 1 99 ? -44.580 29.794 60.134 1.00 88.88 99 ASP A C 1
ATOM 690 O O . ASP A 1 99 ? -44.165 28.646 60.267 1.00 88.88 99 ASP A O 1
ATOM 694 N N . ASN A 1 100 ? -44.631 30.384 58.936 1.00 82.94 100 ASN A N 1
ATOM 695 C CA . ASN A 1 100 ? -44.088 29.809 57.695 1.00 82.94 100 ASN A CA 1
ATOM 696 C C . ASN A 1 100 ? -44.522 28.356 57.398 1.00 82.94 100 ASN A C 1
ATOM 698 O O . ASN A 1 100 ? -43.707 27.520 57.015 1.00 82.94 100 ASN A O 1
ATOM 702 N N . GLY A 1 101 ? -45.813 28.049 57.557 1.00 80.38 101 GLY A N 1
ATOM 703 C CA . GLY A 1 101 ? -46.358 26.704 57.319 1.00 80.38 101 GLY A CA 1
ATOM 704 C C . GLY A 1 101 ? -46.260 25.757 58.521 1.00 80.38 101 GLY A C 1
ATOM 705 O O . GLY A 1 101 ? -46.839 24.672 58.486 1.00 80.38 101 GLY A O 1
ATOM 706 N N . HIS A 1 102 ? -45.610 26.195 59.599 1.00 92.06 102 HIS A N 1
ATOM 707 C CA . HIS A 1 102 ? -45.623 25.566 60.915 1.00 92.06 102 HIS A CA 1
ATOM 708 C C . HIS A 1 102 ? -46.512 26.345 61.886 1.00 92.06 102 HIS A C 1
ATOM 710 O O . HIS A 1 102 ? -47.002 27.432 61.585 1.00 92.06 102 HIS A O 1
ATOM 716 N N . LEU A 1 103 ? -46.729 25.778 63.067 1.00 93.19 103 LEU A N 1
ATOM 717 C CA . LEU A 1 103 ? -47.357 26.447 64.195 1.00 93.19 103 LEU A CA 1
ATOM 718 C C . LEU A 1 103 ? -46.317 26.769 65.271 1.00 93.19 103 LEU A C 1
ATOM 720 O O . LEU A 1 103 ? -45.305 26.078 65.403 1.00 93.19 103 LEU A O 1
ATOM 724 N N . LYS A 1 104 ? -46.599 27.784 66.085 1.00 92.75 104 LYS A N 1
ATOM 725 C CA . LYS A 1 104 ? -45.831 28.138 67.284 1.00 92.75 104 LYS A CA 1
ATOM 726 C C . LYS A 1 104 ? -46.763 28.485 68.439 1.00 92.75 104 LYS A C 1
ATOM 728 O O . LYS A 1 104 ? -47.873 28.967 68.222 1.00 92.75 104 LYS A O 1
ATOM 733 N N . VAL A 1 105 ? -46.298 28.267 69.666 1.00 91.62 105 VAL A N 1
ATOM 734 C CA . VAL A 1 105 ? -47.009 28.685 70.881 1.00 91.62 105 VAL A CA 1
ATOM 735 C C . VAL A 1 105 ? -46.414 29.994 71.387 1.00 91.62 105 VAL A C 1
ATOM 737 O O . VAL A 1 105 ? -45.204 30.080 71.595 1.00 91.62 105 VAL A O 1
ATOM 740 N N . THR A 1 106 ? -47.253 31.000 71.619 1.00 88.62 106 THR A N 1
ATOM 741 C CA . THR A 1 106 ? -46.873 32.238 72.312 1.00 88.62 106 THR A CA 1
ATOM 742 C C . THR A 1 106 ? -47.545 32.286 73.683 1.00 88.62 106 THR A C 1
ATOM 744 O O . THR A 1 106 ? -48.675 31.828 73.849 1.00 88.62 106 THR A O 1
ATOM 747 N N . THR A 1 107 ? -46.836 32.791 74.698 1.00 85.50 107 THR A N 1
ATOM 748 C CA . THR A 1 107 ? -47.360 32.915 76.064 1.00 85.50 107 THR A CA 1
ATOM 749 C C . THR A 1 107 ? -46.939 34.233 76.707 1.00 85.50 107 THR A C 1
ATOM 751 O O . THR A 1 107 ? -45.790 34.650 76.566 1.00 85.50 107 THR A O 1
ATOM 754 N N . THR A 1 108 ? -47.864 34.890 77.408 1.00 82.19 108 THR A N 1
ATOM 755 C CA . THR A 1 108 ? -47.618 36.138 78.154 1.00 82.19 108 THR A CA 1
ATOM 756 C C . THR A 1 108 ? -47.845 35.993 79.662 1.00 82.19 108 THR A C 1
ATOM 758 O O . THR A 1 108 ? -47.581 36.939 80.398 1.00 82.19 108 THR A O 1
ATOM 761 N N . ASP A 1 109 ? -48.310 34.827 80.128 1.00 78.44 109 ASP A N 1
ATOM 762 C CA . ASP A 1 109 ? -48.537 34.513 81.544 1.00 78.44 109 ASP A CA 1
ATOM 763 C C . ASP A 1 109 ? -47.934 33.144 81.906 1.00 78.44 109 ASP A C 1
ATOM 765 O O . ASP A 1 109 ? -48.387 32.091 81.452 1.00 78.44 109 ASP A O 1
ATOM 769 N N . ALA A 1 110 ? -46.908 33.159 82.760 1.00 72.94 110 ALA A N 1
ATOM 770 C CA . ALA A 1 110 ? -46.193 31.962 83.194 1.00 72.94 110 ALA A CA 1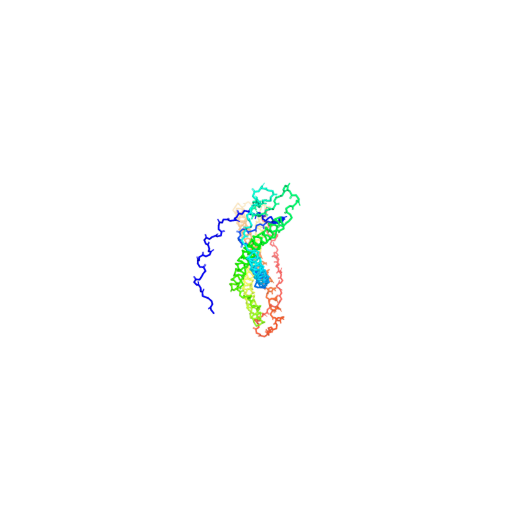
ATOM 771 C C . ALA A 1 110 ? -47.017 31.046 84.122 1.00 72.94 110 ALA A C 1
ATOM 773 O O . ALA A 1 110 ? -46.628 29.898 84.335 1.00 72.94 110 ALA A O 1
ATOM 774 N N . ALA A 1 111 ? -48.149 31.512 84.665 1.00 78.19 111 ALA A N 1
ATOM 775 C CA . ALA A 1 111 ? -49.012 30.712 85.535 1.00 78.19 111 ALA A CA 1
ATOM 776 C C . ALA A 1 111 ? -49.887 29.694 84.767 1.00 78.19 111 ALA A C 1
ATOM 778 O O . ALA A 1 111 ? -50.414 28.755 85.368 1.00 78.19 111 ALA A O 1
ATOM 779 N N . LYS A 1 112 ? -50.014 29.831 83.438 1.00 82.19 112 LYS A N 1
ATOM 780 C CA . LYS A 1 112 ? -50.867 29.013 82.548 1.00 82.19 112 LYS A CA 1
ATOM 781 C C . LYS A 1 112 ? -50.147 27.785 81.981 1.00 82.19 112 LYS A C 1
ATOM 783 O O . LYS A 1 112 ? -50.151 27.518 80.780 1.00 82.19 112 LYS A O 1
ATOM 788 N N . VAL A 1 113 ? -49.480 27.043 82.865 1.00 83.19 113 VAL A N 1
ATOM 789 C CA . VAL A 1 113 ? -48.580 25.938 82.491 1.00 83.19 113 VAL A CA 1
ATOM 790 C C . VAL A 1 113 ? -49.314 24.824 81.734 1.00 83.19 113 VAL A C 1
ATOM 792 O O . VAL A 1 113 ? -48.810 24.346 80.726 1.00 83.19 113 VAL A O 1
ATOM 795 N N . LYS A 1 114 ? -50.529 24.449 82.155 1.00 84.19 114 LYS A N 1
ATOM 796 C CA . LYS A 1 114 ? -51.281 23.333 81.549 1.00 84.19 114 LYS A CA 1
ATOM 797 C C . LYS A 1 114 ? -51.787 23.659 80.144 1.00 84.19 114 LYS A C 1
ATOM 799 O O . LYS A 1 114 ? -51.737 22.813 79.254 1.00 84.19 114 LYS A O 1
ATOM 804 N N . GLU A 1 115 ? -52.282 24.878 79.946 1.00 86.06 115 GLU A N 1
ATOM 805 C CA . GLU A 1 115 ? -52.741 25.378 78.650 1.00 86.06 115 GLU A CA 1
ATOM 806 C C . GLU A 1 115 ? -51.572 25.481 77.666 1.00 86.06 115 GLU A C 1
ATOM 808 O O . GLU A 1 115 ? -51.690 25.057 76.514 1.00 86.06 115 GLU A O 1
ATOM 813 N N . LYS A 1 116 ? -50.419 25.960 78.146 1.00 87.25 116 LYS A N 1
ATOM 814 C CA . LYS A 1 116 ? -49.175 26.000 77.378 1.00 87.25 116 LYS A CA 1
ATOM 815 C C . LYS A 1 116 ? -48.690 24.598 76.990 1.00 87.25 116 LYS A C 1
ATOM 817 O O . LYS A 1 116 ? -48.421 24.370 75.817 1.00 87.25 116 LYS A O 1
ATOM 822 N N . GLU A 1 117 ? -48.636 23.650 77.925 1.00 88.44 117 GLU A N 1
ATOM 823 C CA . GLU A 1 117 ? -48.212 22.264 77.659 1.00 88.44 117 GLU A CA 1
ATOM 824 C C . GLU A 1 117 ? -49.109 21.566 76.623 1.00 88.44 117 GLU A C 1
ATOM 826 O O . GLU A 1 117 ? -48.619 20.864 75.734 1.00 88.44 117 GLU A O 1
ATOM 831 N N . ALA A 1 118 ? -50.429 21.770 76.700 1.00 87.88 118 ALA A N 1
ATOM 832 C CA . ALA A 1 118 ? -51.373 21.224 75.727 1.00 87.88 118 ALA A CA 1
ATOM 833 C C . ALA A 1 118 ? -51.179 21.837 74.328 1.00 87.88 118 ALA A C 1
ATOM 835 O O . ALA A 1 118 ? -51.175 21.108 73.331 1.00 87.88 118 ALA A O 1
ATOM 836 N N . ALA A 1 119 ? -50.978 23.158 74.256 1.00 90.12 119 ALA A N 1
ATOM 837 C CA . ALA A 1 119 ? -50.683 23.863 73.014 1.00 90.12 119 ALA A CA 1
ATOM 838 C C . ALA A 1 119 ? -49.350 23.401 72.401 1.00 90.12 119 ALA A C 1
ATOM 840 O O . ALA A 1 119 ? -49.303 23.087 71.213 1.00 90.12 119 ALA A O 1
ATOM 841 N N . GLU A 1 120 ? -48.286 23.279 73.201 1.00 92.31 120 GLU A N 1
ATOM 842 C CA . GLU A 1 120 ? -46.960 22.841 72.742 1.00 92.31 120 GLU A CA 1
ATOM 843 C C . GLU A 1 120 ? -46.994 21.401 72.231 1.00 92.31 120 GLU A C 1
ATOM 845 O O . GLU A 1 120 ? -46.424 21.094 71.184 1.00 92.31 120 GLU A O 1
ATOM 850 N N . LYS A 1 121 ? -47.727 20.515 72.914 1.00 92.56 121 LYS A N 1
ATOM 851 C CA . LYS A 1 121 ? -47.910 19.129 72.474 1.00 92.56 121 LYS A CA 1
ATOM 852 C C . LYS A 1 121 ? -48.602 19.042 71.111 1.00 92.56 121 LYS A C 1
ATOM 854 O O . LYS A 1 121 ? -48.170 18.256 70.268 1.00 92.56 121 LYS A O 1
ATOM 859 N N . TYR A 1 122 ? -49.645 19.846 70.884 1.00 93.25 122 TYR A N 1
ATOM 860 C CA . TYR A 1 122 ? -50.328 19.915 69.589 1.00 93.25 122 TYR A CA 1
ATOM 861 C C . TYR A 1 122 ? -49.428 20.495 68.498 1.00 93.25 122 TYR A C 1
ATOM 863 O O . TYR A 1 122 ? -49.284 19.888 67.440 1.00 93.25 122 TYR A O 1
ATOM 871 N N . VAL A 1 123 ? -48.782 21.631 68.768 1.00 94.31 123 VAL A N 1
ATOM 872 C CA . VAL A 1 123 ? -47.891 22.306 67.816 1.00 94.31 123 VAL A CA 1
ATOM 873 C C . VAL A 1 123 ? -46.737 21.401 67.385 1.00 94.31 123 VAL A C 1
ATOM 875 O O . VAL A 1 123 ? -46.475 21.277 66.191 1.00 94.31 123 VAL A O 1
ATOM 878 N N . ASN A 1 124 ? -46.098 20.704 68.326 1.00 93.62 124 ASN A N 1
ATOM 879 C CA . ASN A 1 124 ? -45.004 19.782 68.019 1.00 93.62 124 ASN A CA 1
ATOM 880 C C . ASN A 1 124 ? -45.464 18.613 67.135 1.00 93.62 124 ASN A C 1
ATOM 882 O O . ASN A 1 124 ? -44.773 18.258 66.182 1.00 93.62 124 ASN A O 1
ATOM 886 N N . ALA A 1 125 ? -46.636 18.032 67.416 1.00 94.06 125 ALA A N 1
ATOM 887 C CA . ALA A 1 125 ? -47.186 16.949 66.602 1.00 94.06 125 ALA A CA 1
ATOM 888 C C . ALA A 1 125 ? -47.622 17.430 65.207 1.00 94.06 125 ALA A C 1
ATOM 890 O O . ALA A 1 125 ? -47.403 16.728 64.222 1.00 94.06 125 ALA A O 1
ATOM 891 N N . TYR A 1 126 ? -48.196 18.633 65.114 1.00 94.44 126 TYR A N 1
ATOM 892 C CA . TYR A 1 126 ? -48.590 19.242 63.844 1.00 94.44 126 TYR A CA 1
ATOM 893 C C . TYR A 1 126 ? -47.371 19.533 62.967 1.00 94.44 126 TYR A C 1
ATOM 895 O O . TYR A 1 126 ? -47.334 19.129 61.809 1.00 94.44 126 TYR A O 1
ATOM 903 N N . ASN A 1 127 ? -46.341 20.171 63.528 1.00 94.50 127 ASN A N 1
ATOM 904 C CA . ASN A 1 127 ? -45.122 20.495 62.790 1.00 94.50 127 ASN A CA 1
ATOM 905 C C . ASN A 1 127 ? -44.404 19.231 62.311 1.00 94.50 127 ASN A C 1
ATOM 907 O O . ASN A 1 127 ? -43.994 19.174 61.156 1.00 94.50 127 ASN A O 1
ATOM 911 N N . ALA A 1 128 ? -44.346 18.189 63.149 1.00 94.12 128 ALA A N 1
ATOM 912 C CA . ALA A 1 128 ? -43.788 16.898 62.760 1.00 94.12 128 ALA A CA 1
ATOM 913 C C . ALA A 1 128 ? -44.559 16.232 61.602 1.00 94.12 128 ALA A C 1
ATOM 915 O O . ALA A 1 128 ? -43.938 15.620 60.734 1.00 94.12 128 ALA A O 1
ATOM 916 N N . ASP A 1 129 ? -45.891 16.349 61.559 1.00 94.25 129 ASP A N 1
ATOM 917 C CA . ASP A 1 129 ? -46.714 15.859 60.441 1.00 94.25 129 ASP A CA 1
ATOM 918 C C . ASP A 1 129 ? -46.476 16.664 59.153 1.00 94.25 129 ASP A C 1
ATOM 920 O O . ASP A 1 129 ? -46.306 16.073 58.082 1.00 94.25 129 ASP A O 1
ATOM 924 N N . VAL A 1 130 ? -46.391 17.996 59.251 1.00 93.56 130 VAL A N 1
ATOM 925 C 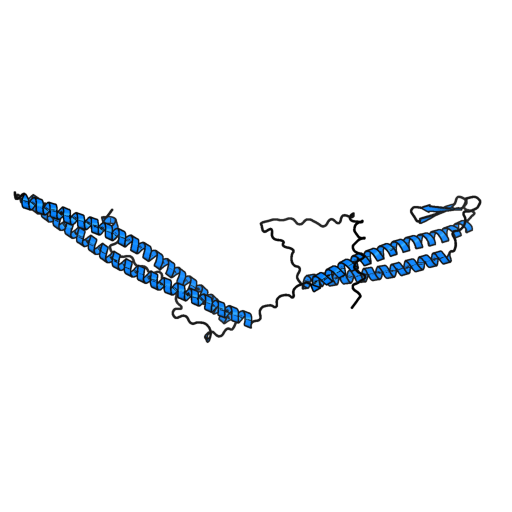CA . VAL A 1 130 ? -46.051 18.879 58.120 1.00 93.56 130 VAL A CA 1
ATOM 926 C C . VAL A 1 130 ? -44.679 18.521 57.540 1.00 93.56 130 VAL A C 1
ATOM 928 O O . VAL A 1 130 ? -44.569 18.272 56.336 1.00 93.56 130 VAL A O 1
ATOM 931 N N . ASP A 1 131 ? -43.656 18.405 58.389 1.00 93.88 131 ASP A N 1
ATOM 932 C CA . ASP A 1 131 ? -42.296 18.039 57.982 1.00 93.88 131 ASP A CA 1
ATOM 933 C C . ASP A 1 131 ? -42.240 16.645 57.357 1.00 93.88 131 ASP A C 1
ATOM 935 O O . ASP A 1 131 ? -41.608 16.436 56.317 1.00 93.88 131 ASP A O 1
ATOM 939 N N . ALA A 1 132 ? -42.929 15.669 57.953 1.00 93.81 132 ALA A N 1
ATOM 940 C CA . ALA A 1 132 ? -42.933 14.305 57.446 1.00 93.81 132 ALA A CA 1
ATOM 941 C C . ALA A 1 132 ? -43.640 14.195 56.083 1.00 93.81 132 ALA A C 1
ATOM 943 O O . ALA A 1 132 ? -43.181 13.451 55.213 1.00 93.81 132 ALA A O 1
ATOM 944 N N . LYS A 1 133 ? -44.708 14.970 55.846 1.00 92.88 133 LYS A N 1
ATOM 945 C CA . LYS A 1 133 ? -45.374 15.063 54.534 1.00 92.88 133 LYS A CA 1
ATOM 946 C C . LYS A 1 133 ? -44.492 15.725 53.478 1.00 92.88 133 LYS A C 1
ATOM 948 O O . LYS A 1 133 ? -44.439 15.244 52.340 1.00 92.88 133 LYS A O 1
ATOM 953 N N . ALA A 1 134 ? -43.780 16.790 53.842 1.00 91.50 134 ALA A N 1
ATOM 954 C CA . ALA A 1 134 ? -42.814 17.433 52.955 1.00 91.50 134 ALA A CA 1
ATOM 955 C C . ALA A 1 134 ? -41.674 16.464 52.588 1.00 91.50 134 ALA A C 1
ATOM 957 O O . ALA A 1 134 ? -41.364 16.286 51.408 1.00 91.50 134 ALA A O 1
ATOM 958 N N . ALA A 1 135 ? -41.124 15.751 53.577 1.00 91.56 135 ALA A N 1
ATOM 959 C CA . ALA A 1 135 ? -40.086 14.742 53.376 1.00 91.56 135 ALA A CA 1
ATOM 960 C C . ALA A 1 135 ? -40.562 13.562 52.512 1.00 91.56 135 ALA A C 1
ATOM 962 O O . ALA A 1 135 ? -39.825 13.113 51.632 1.00 91.56 135 ALA A O 1
ATOM 963 N N . LYS A 1 136 ? -41.801 13.087 52.708 1.00 92.38 136 LYS A N 1
ATOM 964 C CA . LYS A 1 136 ? -42.424 12.070 51.848 1.00 92.38 136 LYS A CA 1
ATOM 965 C C . LYS A 1 136 ? -42.507 12.546 50.399 1.00 92.38 136 LYS A C 1
ATOM 967 O O . LYS A 1 136 ? -42.064 11.834 49.502 1.00 92.38 136 LYS A O 1
ATOM 972 N N . THR A 1 137 ? -43.011 13.759 50.177 1.00 92.12 137 THR A N 1
ATOM 973 C CA . THR A 1 137 ? -43.148 14.337 48.830 1.00 92.12 137 THR A CA 1
ATOM 974 C C . THR A 1 137 ? -41.790 14.445 48.132 1.00 92.12 137 THR A C 1
ATOM 976 O O . THR A 1 137 ? -41.653 14.046 46.976 1.00 92.12 137 THR A O 1
ATOM 979 N N . ALA A 1 138 ? -40.760 14.919 48.839 1.00 88.62 138 ALA A N 1
ATOM 980 C CA . ALA A 1 138 ? -39.402 15.011 48.305 1.00 88.62 138 ALA A CA 1
ATOM 981 C C . ALA A 1 138 ? -38.808 13.629 47.968 1.00 88.62 138 ALA A C 1
ATOM 983 O O . ALA A 1 138 ? -38.200 13.456 46.910 1.00 88.62 138 ALA A O 1
ATOM 984 N N . ALA A 1 139 ? -39.018 12.627 48.827 1.00 90.25 139 ALA A N 1
ATOM 985 C CA . ALA A 1 139 ? -38.533 11.268 48.595 1.00 90.25 139 ALA A CA 1
ATOM 986 C C . ALA A 1 139 ? -39.251 10.574 47.420 1.00 90.25 139 ALA A C 1
ATOM 988 O O . ALA A 1 139 ? -38.619 9.856 46.644 1.00 90.25 139 ALA A O 1
ATOM 989 N N . GLU A 1 140 ? -40.554 10.813 47.240 1.00 90.81 140 GLU A N 1
ATOM 990 C CA . GLU A 1 140 ? -41.311 10.337 46.075 1.00 90.81 140 GLU A CA 1
ATOM 991 C C . GLU A 1 140 ? -40.835 10.995 44.772 1.00 90.81 140 GLU A C 1
ATOM 993 O O . GLU A 1 140 ? -40.683 10.315 43.753 1.00 90.81 140 GLU A O 1
ATOM 998 N N . GLN A 1 141 ? -40.546 12.300 44.800 1.00 89.75 141 GLN A N 1
ATOM 999 C CA . GLN A 1 141 ? -39.975 13.008 43.654 1.00 89.75 141 GLN A CA 1
ATOM 1000 C C . GLN A 1 141 ? -38.595 12.456 43.276 1.00 89.75 141 GLN A C 1
ATOM 1002 O O . GLN A 1 141 ? -38.381 12.134 42.105 1.00 89.75 141 GLN A O 1
ATOM 1007 N N . ASP A 1 142 ? -37.687 12.274 44.242 1.00 87.31 142 ASP A N 1
ATOM 1008 C CA . ASP A 1 142 ? -36.363 11.695 43.973 1.00 87.31 142 ASP A CA 1
ATOM 1009 C C . ASP A 1 142 ? -36.482 10.273 43.409 1.00 87.31 142 ASP A C 1
ATOM 1011 O O . ASP A 1 142 ? -35.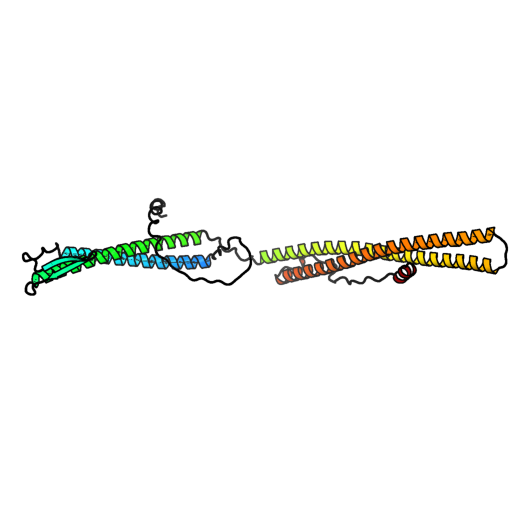893 9.967 42.369 1.00 87.31 142 ASP A O 1
ATOM 1015 N N . LYS A 1 143 ? -37.342 9.428 43.996 1.00 91.31 143 LYS A N 1
ATOM 1016 C CA . LYS A 1 143 ? -37.634 8.086 43.467 1.00 91.31 143 LYS A CA 1
ATOM 1017 C C . LYS A 1 143 ? -38.065 8.131 41.999 1.00 91.31 143 LYS A C 1
ATOM 1019 O O . LYS A 1 143 ? -37.561 7.338 41.201 1.00 91.31 143 LYS A O 1
ATOM 1024 N N . ASN A 1 144 ? -38.957 9.047 41.623 1.00 89.88 144 ASN A N 1
ATOM 1025 C CA . ASN A 1 144 ? -39.439 9.181 40.243 1.00 89.88 144 ASN A CA 1
ATOM 1026 C C . ASN A 1 144 ? -38.336 9.646 39.276 1.00 89.88 144 ASN A C 1
ATOM 1028 O O . ASN A 1 144 ? -38.226 9.129 38.157 1.00 89.88 144 ASN A O 1
ATOM 1032 N N . VAL A 1 145 ? -37.476 10.572 39.712 1.00 90.69 145 VAL A N 1
ATOM 1033 C CA . VAL A 1 145 ? -36.305 11.013 38.937 1.00 90.69 145 VAL A CA 1
ATOM 1034 C C . VAL A 1 145 ? -35.340 9.844 38.715 1.00 90.69 145 VAL A C 1
ATOM 1036 O O . VAL A 1 145 ? -34.936 9.584 37.577 1.00 90.69 145 VAL A O 1
ATOM 1039 N N . LYS A 1 146 ? -35.013 9.077 39.765 1.00 89.25 146 LYS A N 1
ATOM 1040 C CA . LYS A 1 146 ? -34.123 7.908 39.651 1.00 89.25 146 LYS A CA 1
ATOM 1041 C C . LYS A 1 146 ? -34.731 6.781 38.814 1.00 89.25 146 LYS A C 1
ATOM 1043 O O . LYS A 1 146 ? -34.006 6.158 38.042 1.00 89.25 146 LYS A O 1
ATOM 1048 N N . ALA A 1 147 ? -36.043 6.553 38.900 1.00 91.12 147 ALA A N 1
ATOM 1049 C CA . ALA A 1 147 ? -36.745 5.571 38.070 1.00 91.12 147 ALA A CA 1
ATOM 1050 C C . ALA A 1 147 ? -36.619 5.898 36.574 1.00 91.12 147 ALA A C 1
ATOM 1052 O O . ALA A 1 147 ? -36.348 5.019 35.756 1.00 91.12 147 ALA A O 1
ATOM 1053 N N . THR A 1 148 ? -36.760 7.180 36.225 1.00 89.44 148 THR A N 1
ATOM 1054 C CA . THR A 1 148 ? -36.617 7.662 34.845 1.00 89.44 148 THR A CA 1
ATOM 1055 C C . THR A 1 148 ? -35.188 7.461 34.333 1.00 89.44 148 THR A C 1
ATOM 1057 O O . THR A 1 148 ? -34.994 6.967 33.221 1.00 89.44 148 THR A O 1
ATOM 1060 N N . ALA A 1 149 ? -34.183 7.773 35.158 1.00 86.25 149 ALA A N 1
ATOM 1061 C CA . ALA A 1 149 ? -32.776 7.553 34.821 1.00 86.25 149 ALA A CA 1
ATOM 1062 C C . ALA A 1 149 ? -32.439 6.061 34.639 1.00 86.25 149 ALA A C 1
ATOM 1064 O O . ALA A 1 149 ? -31.748 5.696 33.687 1.00 86.25 149 ALA A O 1
ATOM 1065 N N . TYR A 1 150 ? -32.967 5.191 35.506 1.00 90.19 150 TYR A N 1
ATOM 1066 C CA . TYR A 1 150 ? -32.807 3.741 35.388 1.00 90.19 150 TYR A CA 1
ATOM 1067 C C . TYR A 1 150 ? -33.417 3.197 34.089 1.00 90.19 150 TYR A C 1
ATOM 1069 O O . TYR A 1 150 ? -32.743 2.478 33.353 1.00 90.19 150 TYR A O 1
ATOM 1077 N N . LEU A 1 151 ? -34.645 3.606 33.750 1.00 91.88 151 LEU A N 1
ATOM 1078 C CA . LEU A 1 151 ? -35.307 3.184 32.513 1.00 91.88 151 LEU A CA 1
ATOM 1079 C C . LEU A 1 151 ? -34.543 3.649 31.261 1.00 91.88 151 LEU A C 1
ATOM 1081 O O . LEU A 1 151 ? -34.424 2.903 30.288 1.00 91.88 151 LEU A O 1
ATOM 1085 N N . ALA A 1 152 ? -34.005 4.871 31.278 1.00 86.19 152 ALA A N 1
ATOM 1086 C CA . ALA A 1 152 ? -33.177 5.381 30.188 1.00 86.19 152 ALA A CA 1
ATOM 1087 C C . ALA A 1 152 ? -31.885 4.559 30.020 1.00 86.19 152 ALA A C 1
ATOM 1089 O O . ALA A 1 152 ? -31.532 4.194 28.895 1.00 86.19 152 ALA A O 1
ATOM 1090 N N . ALA A 1 153 ? -31.219 4.207 31.126 1.00 85.81 153 ALA A N 1
ATOM 1091 C CA . ALA A 1 153 ? -30.029 3.358 31.111 1.00 85.81 153 ALA A CA 1
ATOM 1092 C C . ALA A 1 153 ? -30.334 1.937 30.601 1.00 85.81 153 ALA A C 1
ATOM 1094 O O . ALA A 1 153 ? -29.564 1.380 29.817 1.00 85.81 153 ALA A O 1
ATOM 1095 N N . GLU A 1 154 ? -31.484 1.369 30.976 1.00 87.81 154 GLU A N 1
ATOM 1096 C CA . GLU A 1 154 ? -31.932 0.052 30.508 1.00 87.81 154 GLU A CA 1
ATOM 1097 C C . GLU A 1 154 ? -32.155 0.047 28.990 1.00 87.81 154 GLU A C 1
ATOM 1099 O O . GLU A 1 154 ? -31.664 -0.836 28.282 1.00 87.81 154 GLU A O 1
ATOM 1104 N N . GLN A 1 155 ? -32.826 1.075 28.461 1.00 86.19 155 GLN A N 1
ATOM 1105 C CA . GLN A 1 155 ? -33.036 1.218 27.020 1.00 86.19 155 GLN A CA 1
ATOM 1106 C C . GLN A 1 155 ? -31.726 1.422 26.253 1.00 86.19 155 GLN A C 1
ATOM 1108 O O . GLN A 1 155 ? -31.566 0.860 25.167 1.00 86.19 155 GLN A O 1
ATOM 1113 N N . ALA A 1 156 ? -30.794 2.210 26.796 1.00 82.50 156 ALA A N 1
ATOM 1114 C CA . ALA A 1 156 ? -29.486 2.430 26.186 1.00 82.50 156 ALA A CA 1
ATOM 1115 C C . ALA A 1 156 ? -28.668 1.130 26.131 1.00 82.50 156 ALA A C 1
ATOM 1117 O O . ALA A 1 156 ? -28.114 0.795 25.085 1.00 82.50 156 ALA A O 1
ATOM 1118 N N . TYR A 1 157 ? -28.660 0.352 27.218 1.00 83.12 157 TYR A N 1
ATOM 1119 C CA . TYR A 1 157 ? -27.999 -0.951 27.264 1.00 83.12 157 TYR A CA 1
ATOM 1120 C C . TYR A 1 157 ? -28.641 -1.972 26.308 1.00 83.12 157 TYR A C 1
ATOM 1122 O O . TYR A 1 157 ? -27.929 -2.690 25.604 1.00 83.12 157 TYR A O 1
ATOM 1130 N N . ALA A 1 158 ? -29.976 -2.011 26.230 1.00 83.44 158 ALA A N 1
ATOM 1131 C CA . ALA A 1 158 ? -30.711 -2.927 25.355 1.00 83.44 158 ALA A CA 1
ATOM 1132 C C . ALA A 1 158 ? -30.516 -2.624 23.858 1.00 83.44 158 ALA A C 1
ATOM 1134 O O . ALA A 1 158 ? -30.473 -3.544 23.043 1.00 83.44 158 ALA A O 1
ATOM 1135 N N . LYS A 1 159 ? -30.383 -1.343 23.489 1.00 80.88 159 LYS A N 1
ATOM 1136 C CA . LYS A 1 159 ? -30.128 -0.903 22.105 1.00 80.88 159 LYS A CA 1
ATOM 1137 C C . LYS A 1 159 ? -28.653 -0.991 21.704 1.00 80.88 159 LYS A C 1
ATOM 1139 O O . LYS A 1 159 ? -28.340 -0.807 20.528 1.00 80.88 159 LYS A O 1
ATOM 1144 N N . ALA A 1 160 ? -27.746 -1.245 22.650 1.00 76.50 160 ALA A N 1
ATOM 1145 C CA . ALA A 1 160 ? -26.323 -1.318 22.364 1.00 76.50 160 ALA A CA 1
ATOM 1146 C C . ALA A 1 160 ? -26.018 -2.533 21.466 1.00 76.50 160 ALA A C 1
ATOM 1148 O O . ALA A 1 160 ? -26.322 -3.670 21.861 1.00 76.50 160 ALA A O 1
ATOM 1149 N N . PRO A 1 161 ? -25.402 -2.328 20.283 1.00 67.06 161 PRO A N 1
ATOM 1150 C CA . PRO A 1 161 ? -25.002 -3.431 19.423 1.00 67.06 161 PRO A CA 1
ATOM 1151 C C . PRO A 1 161 ? -24.056 -4.349 20.193 1.00 67.06 161 PRO A C 1
ATOM 1153 O O . PRO A 1 161 ? -23.228 -3.890 20.987 1.00 67.06 161 PRO A O 1
ATOM 1156 N N . GLU A 1 162 ? -24.191 -5.657 19.986 1.00 61.97 162 GLU A N 1
ATOM 1157 C CA . GLU A 1 162 ? -23.239 -6.587 20.578 1.00 61.97 162 GLU A CA 1
ATOM 1158 C C . GLU A 1 162 ? -21.827 -6.266 20.078 1.00 61.97 162 GLU A C 1
ATOM 1160 O O . GLU A 1 162 ? -21.653 -5.952 18.893 1.00 61.97 162 GLU A O 1
ATOM 1165 N N . PRO A 1 163 ? -20.817 -6.294 20.967 1.00 58.34 163 PRO A N 1
ATOM 1166 C CA . PRO A 1 163 ? -19.442 -6.120 20.543 1.00 58.34 163 PRO A CA 1
ATOM 1167 C C . PRO A 1 163 ? -19.151 -7.160 19.463 1.00 58.34 163 PRO A C 1
ATOM 1169 O O . PRO A 1 163 ? -19.309 -8.360 19.683 1.00 58.34 163 PRO A O 1
ATOM 1172 N N . LYS A 1 164 ? -18.779 -6.684 18.271 1.00 55.72 164 LYS A N 1
ATOM 1173 C CA . LYS A 1 164 ? -18.443 -7.549 17.142 1.00 55.72 164 LYS A CA 1
ATOM 1174 C C . LYS A 1 164 ? -17.360 -8.511 17.622 1.00 55.72 164 LYS A C 1
ATOM 1176 O O . LYS A 1 164 ? -16.306 -8.052 18.063 1.00 55.72 164 LYS A O 1
ATOM 1181 N N . ALA A 1 165 ? -17.646 -9.813 17.589 1.00 57.97 165 ALA A N 1
ATOM 1182 C CA . ALA A 1 165 ? -16.694 -10.823 18.027 1.00 57.97 165 ALA A CA 1
ATOM 1183 C C . ALA A 1 165 ? -15.349 -10.587 17.328 1.00 57.97 165 ALA A C 1
ATOM 1185 O O . ALA A 1 165 ? -15.311 -10.268 16.132 1.00 57.97 165 ALA A O 1
ATOM 1186 N N . ALA A 1 166 ? -14.253 -10.710 18.081 1.00 64.69 166 ALA A N 1
ATOM 1187 C CA . ALA A 1 166 ? -12.927 -10.697 17.484 1.00 64.69 166 ALA A CA 1
ATOM 1188 C C . ALA A 1 166 ? -12.897 -11.738 16.349 1.00 64.69 166 ALA A C 1
ATOM 1190 O O . ALA A 1 166 ? -13.489 -12.810 16.508 1.00 64.69 166 ALA A O 1
ATOM 1191 N N . PRO A 1 167 ? -12.267 -11.435 15.197 1.00 71.31 167 PRO A N 1
ATOM 1192 C CA . PRO A 1 167 ? -12.216 -12.384 14.097 1.00 71.31 167 PRO A CA 1
ATOM 1193 C C . PRO A 1 167 ? -11.621 -13.697 14.604 1.00 71.31 167 PRO A C 1
ATOM 1195 O O . PRO A 1 167 ? -10.573 -13.691 15.257 1.00 71.31 167 PRO A O 1
ATOM 1198 N N . SER A 1 168 ? -12.303 -14.801 14.308 1.00 81.44 168 SER A N 1
ATOM 1199 C CA . SER A 1 168 ? -11.780 -16.141 14.575 1.00 81.44 168 SER A CA 1
ATOM 1200 C C . SER A 1 168 ? -10.430 -16.327 13.883 1.00 81.44 168 SER A C 1
ATOM 1202 O O . SER A 1 168 ? -10.117 -15.648 12.898 1.00 81.44 168 SER A O 1
ATOM 1204 N N . ASP A 1 169 ? -9.618 -17.256 14.378 1.00 80.69 169 ASP A N 1
ATOM 1205 C CA . ASP A 1 169 ? -8.320 -17.528 13.761 1.00 80.69 169 ASP A CA 1
ATOM 1206 C C . ASP A 1 169 ? -8.465 -18.008 12.312 1.00 80.69 169 ASP A C 1
ATOM 1208 O O . ASP A 1 169 ? -7.670 -17.612 11.461 1.00 80.69 169 ASP A O 1
ATOM 1212 N N . ASP A 1 170 ? -9.541 -18.727 11.987 1.00 83.06 170 ASP A N 1
ATOM 1213 C CA . ASP A 1 170 ? -9.862 -19.116 10.610 1.00 83.06 170 ASP A CA 1
ATOM 1214 C C . ASP A 1 170 ? -10.168 -17.904 9.720 1.00 83.06 170 ASP A C 1
ATOM 1216 O O . ASP A 1 170 ? -9.693 -17.830 8.586 1.00 83.06 170 ASP A O 1
ATOM 1220 N N . GLN A 1 171 ? -10.876 -16.894 10.236 1.00 83.69 171 GLN A N 1
ATOM 1221 C CA . GLN A 1 171 ? -11.106 -15.641 9.506 1.00 83.69 171 GLN A CA 1
ATOM 1222 C C . GLN A 1 171 ? -9.815 -14.839 9.306 1.00 83.69 171 GLN A C 1
ATOM 1224 O O . GLN A 1 171 ? -9.645 -14.212 8.258 1.00 83.69 171 GLN A O 1
ATOM 1229 N N . LYS A 1 172 ? -8.898 -14.841 10.282 1.00 86.06 172 LYS A N 1
ATOM 1230 C CA . LYS A 1 172 ? -7.580 -14.197 10.136 1.00 86.06 172 LYS A CA 1
ATOM 1231 C C . LYS A 1 172 ? -6.743 -14.910 9.074 1.00 86.06 172 LYS A C 1
ATOM 1233 O O . LYS A 1 172 ? -6.199 -14.248 8.194 1.00 86.06 172 LYS A O 1
ATOM 1238 N N . LYS A 1 173 ? -6.700 -16.246 9.109 1.00 89.44 173 LYS A N 1
ATOM 1239 C CA . LYS A 1 173 ? -6.013 -17.080 8.111 1.00 89.44 173 LYS A CA 1
ATOM 1240 C C . LYS A 1 173 ? -6.581 -16.866 6.709 1.00 89.44 173 LYS A C 1
ATOM 1242 O O . LYS A 1 173 ? -5.811 -16.643 5.780 1.00 89.44 173 LYS A O 1
ATOM 1247 N N . ALA A 1 174 ? -7.907 -16.863 6.555 1.00 87.44 174 ALA A N 1
ATOM 1248 C CA . ALA A 1 174 ? -8.563 -16.626 5.268 1.00 87.44 174 ALA A CA 1
ATOM 1249 C C . ALA A 1 174 ? -8.197 -15.253 4.678 1.00 87.44 174 ALA A C 1
ATOM 1251 O O . ALA A 1 174 ? -7.793 -15.170 3.519 1.00 87.44 174 ALA A O 1
ATOM 1252 N N . LYS A 1 175 ? -8.240 -14.191 5.495 1.00 88.00 175 LYS A N 1
ATOM 1253 C CA . LYS A 1 175 ? -7.805 -12.848 5.077 1.00 88.00 175 LYS A CA 1
ATOM 1254 C C . LYS A 1 175 ? -6.329 -12.797 4.694 1.00 88.00 175 LYS A C 1
ATOM 1256 O O . LYS A 1 175 ? -5.979 -12.135 3.722 1.00 88.00 175 LYS A O 1
ATOM 1261 N N . ALA A 1 176 ? -5.465 -13.495 5.429 1.00 90.88 176 ALA A N 1
ATOM 1262 C CA . ALA A 1 176 ? -4.045 -13.564 5.101 1.00 90.88 176 ALA A CA 1
ATOM 1263 C C . ALA A 1 176 ? -3.814 -14.265 3.752 1.00 90.88 176 ALA A C 1
ATOM 1265 O O . ALA A 1 176 ? -3.042 -13.775 2.933 1.00 90.88 176 ALA A O 1
ATOM 1266 N N . VAL A 1 177 ? -4.544 -15.349 3.459 1.00 91.38 177 VAL A N 1
ATOM 1267 C CA . VAL A 1 177 ? -4.493 -16.016 2.144 1.00 91.38 177 VAL A CA 1
ATOM 1268 C C . VAL A 1 177 ? -4.941 -15.078 1.018 1.00 91.38 177 VAL A C 1
ATOM 1270 O O . VAL A 1 177 ? -4.286 -15.019 -0.024 1.00 91.38 177 VAL A O 1
ATOM 1273 N N . GLU A 1 178 ? -6.025 -14.322 1.207 1.00 90.50 178 GLU A N 1
ATOM 1274 C CA . GLU A 1 178 ? -6.473 -13.323 0.224 1.00 90.50 178 GLU A CA 1
ATOM 1275 C C . GLU A 1 178 ? -5.444 -12.206 0.012 1.00 90.50 178 GLU A C 1
ATOM 1277 O O . GLU A 1 178 ? -5.201 -11.800 -1.129 1.00 90.50 178 GLU A O 1
ATOM 1282 N N . ALA A 1 179 ? -4.789 -11.750 1.082 1.00 89.81 179 ALA A N 1
ATOM 1283 C CA . ALA A 1 179 ? -3.726 -10.755 0.997 1.00 89.81 179 ALA A CA 1
ATOM 1284 C C . ALA A 1 179 ? -2.537 -11.268 0.170 1.00 89.81 179 ALA A C 1
ATOM 1286 O O . ALA A 1 179 ? -2.032 -10.539 -0.685 1.00 89.81 179 ALA A O 1
ATOM 1287 N N . VAL A 1 180 ? -2.135 -12.533 0.351 1.00 94.56 180 VAL A N 1
ATOM 1288 C CA . VAL A 1 180 ? -1.075 -13.159 -0.458 1.00 94.56 180 VAL A CA 1
ATOM 1289 C C . VAL A 1 180 ? -1.482 -13.251 -1.930 1.00 94.56 180 VAL A C 1
ATOM 1291 O O . VAL A 1 180 ? -0.694 -12.885 -2.800 1.00 94.56 180 VAL A O 1
ATOM 1294 N N . LYS A 1 181 ? -2.714 -13.686 -2.234 1.00 91.62 181 LYS A N 1
ATOM 1295 C CA . LYS A 1 181 ? -3.221 -13.761 -3.619 1.00 91.62 181 LYS A CA 1
ATOM 1296 C C . LYS A 1 181 ? -3.249 -12.393 -4.299 1.00 91.62 181 LYS A C 1
ATOM 1298 O O . LYS A 1 181 ? -2.817 -12.264 -5.440 1.00 91.62 181 LYS A O 1
ATOM 1303 N N . THR A 1 182 ? -3.701 -11.369 -3.584 1.00 90.19 182 THR A N 1
ATOM 1304 C CA . THR A 1 182 ? -3.738 -9.990 -4.091 1.00 90.19 182 THR A CA 1
ATOM 1305 C C . THR A 1 182 ? -2.327 -9.459 -4.336 1.00 90.19 182 THR A C 1
ATOM 1307 O O . THR A 1 182 ? -2.041 -8.899 -5.393 1.00 90.19 182 THR A O 1
ATOM 1310 N N . ALA A 1 183 ? -1.409 -9.683 -3.392 1.00 92.25 183 ALA A N 1
ATOM 1311 C CA . ALA A 1 183 ? -0.016 -9.281 -3.551 1.00 92.25 183 ALA A CA 1
ATOM 1312 C C . ALA A 1 183 ? 0.668 -10.008 -4.720 1.00 92.25 183 ALA A C 1
ATOM 1314 O O . ALA A 1 183 ? 1.470 -9.398 -5.423 1.00 92.25 183 ALA A O 1
ATOM 1315 N N . LYS A 1 184 ? 0.323 -11.281 -4.961 1.00 92.12 184 LYS A N 1
ATOM 1316 C CA . LYS A 1 184 ? 0.812 -12.051 -6.109 1.00 92.12 184 LYS A CA 1
ATOM 1317 C C . LYS A 1 184 ? 0.343 -11.463 -7.437 1.00 92.12 184 LYS A C 1
ATOM 1319 O O . LYS A 1 184 ? 1.163 -11.307 -8.330 1.00 92.12 184 LYS A O 1
ATOM 1324 N N . LEU A 1 185 ? -0.933 -11.098 -7.550 1.00 90.81 185 LEU A N 1
ATOM 1325 C CA . LEU A 1 185 ? -1.469 -10.477 -8.764 1.00 90.81 185 LEU A CA 1
ATOM 1326 C C . LEU A 1 185 ? -0.729 -9.173 -9.091 1.00 90.81 185 LEU A C 1
ATOM 1328 O O . LEU A 1 185 ? -0.251 -8.991 -10.204 1.00 90.81 185 LEU A O 1
ATOM 1332 N N . HIS A 1 186 ? -0.525 -8.312 -8.091 1.00 90.88 186 HIS A N 1
ATOM 1333 C CA . HIS A 1 186 ? 0.248 -7.084 -8.282 1.00 90.88 186 HIS A CA 1
ATOM 1334 C C . HIS A 1 186 ? 1.717 -7.331 -8.637 1.00 90.88 186 HIS A C 1
ATOM 1336 O O . HIS A 1 186 ? 2.311 -6.534 -9.362 1.00 90.88 186 HIS A O 1
ATOM 1342 N N . LEU A 1 187 ? 2.316 -8.402 -8.114 1.00 91.62 187 LEU A N 1
ATOM 1343 C CA . LEU A 1 187 ? 3.672 -8.800 -8.475 1.00 91.62 187 LEU A CA 1
ATOM 1344 C C . LEU A 1 187 ? 3.750 -9.262 -9.935 1.00 91.62 187 LEU A C 1
ATOM 1346 O O . LEU A 1 187 ? 4.671 -8.852 -10.635 1.00 91.62 187 LEU A O 1
ATOM 1350 N N . ASP A 1 188 ? 2.780 -10.051 -10.397 1.00 90.00 188 ASP A N 1
ATOM 1351 C CA . ASP A 1 188 ? 2.714 -10.520 -11.784 1.00 90.00 188 ASP A CA 1
ATOM 1352 C C . ASP A 1 188 ? 2.502 -9.359 -12.763 1.00 90.00 188 ASP A C 1
ATOM 1354 O O . ASP A 1 188 ? 3.218 -9.258 -13.759 1.00 90.00 188 ASP A O 1
ATOM 1358 N N . ASP A 1 189 ? 1.598 -8.431 -12.441 1.00 88.94 189 ASP A N 1
ATOM 1359 C CA . ASP A 1 189 ? 1.375 -7.220 -13.238 1.00 88.94 189 ASP A CA 1
ATOM 1360 C C . ASP A 1 189 ? 2.643 -6.356 -13.315 1.00 88.94 189 ASP A C 1
ATOM 1362 O O . ASP A 1 189 ? 3.022 -5.865 -14.383 1.00 88.94 189 ASP A O 1
ATOM 1366 N N . ALA A 1 190 ? 3.332 -6.179 -12.181 1.00 91.31 190 ALA A N 1
ATOM 1367 C CA . ALA A 1 190 ? 4.575 -5.419 -12.129 1.00 91.31 190 ALA A CA 1
ATOM 1368 C C . ALA A 1 190 ? 5.705 -6.112 -12.903 1.00 91.31 190 ALA A C 1
ATOM 1370 O O . ALA A 1 190 ? 6.507 -5.431 -13.544 1.00 91.31 190 ALA A O 1
ATOM 1371 N N . PHE A 1 191 ? 5.758 -7.446 -12.875 1.00 90.50 191 PHE A N 1
ATOM 1372 C CA . PHE A 1 191 ? 6.727 -8.220 -13.643 1.00 90.50 191 PHE A CA 1
ATOM 1373 C C . PHE A 1 191 ? 6.466 -8.113 -15.147 1.00 90.50 191 PHE A C 1
ATOM 1375 O O . PHE A 1 191 ? 7.394 -7.834 -15.900 1.00 90.50 191 PHE A O 1
ATOM 1382 N N . ALA A 1 192 ? 5.210 -8.232 -15.587 1.00 88.81 192 ALA A N 1
ATOM 1383 C CA . ALA A 1 192 ? 4.837 -8.061 -16.990 1.00 88.81 192 ALA A CA 1
ATOM 1384 C C . ALA A 1 192 ? 5.191 -6.657 -17.515 1.00 88.81 192 ALA A C 1
ATOM 1386 O O . ALA A 1 192 ? 5.732 -6.521 -18.616 1.00 88.81 192 ALA A O 1
ATOM 1387 N N . ALA A 1 193 ? 4.942 -5.617 -16.710 1.00 89.38 193 ALA A N 1
ATOM 1388 C CA . ALA A 1 193 ? 5.349 -4.251 -17.031 1.00 89.38 193 ALA A CA 1
ATOM 1389 C C . ALA A 1 193 ? 6.876 -4.123 -17.143 1.00 89.38 193 ALA A C 1
ATOM 1391 O O . ALA A 1 193 ? 7.370 -3.577 -18.127 1.00 89.38 193 ALA A O 1
ATOM 1392 N N . TYR A 1 194 ? 7.624 -4.680 -16.184 1.00 91.50 194 TYR A N 1
ATOM 1393 C CA . TYR A 1 194 ? 9.086 -4.715 -16.237 1.00 91.50 194 TYR A CA 1
ATOM 1394 C C . TYR A 1 194 ? 9.600 -5.409 -17.504 1.00 91.50 194 TYR A C 1
ATOM 1396 O O . TYR A 1 194 ? 10.412 -4.830 -18.221 1.00 91.50 194 TYR A O 1
ATOM 1404 N N . THR A 1 195 ? 9.112 -6.613 -17.817 1.00 90.19 195 THR A N 1
ATOM 1405 C CA . THR A 1 195 ? 9.553 -7.369 -18.998 1.00 90.19 195 THR A CA 1
ATOM 1406 C C . THR A 1 195 ? 9.325 -6.579 -20.283 1.00 90.19 195 THR A C 1
ATOM 1408 O O . THR A 1 195 ? 10.201 -6.545 -21.148 1.00 90.19 195 THR A O 1
ATOM 1411 N N . LYS A 1 196 ? 8.171 -5.915 -20.404 1.00 92.12 196 LYS A N 1
ATOM 1412 C CA . LYS A 1 196 ? 7.864 -5.065 -21.554 1.00 92.12 196 LYS A CA 1
ATOM 1413 C C . LYS A 1 196 ? 8.809 -3.864 -21.638 1.00 92.12 196 LYS A C 1
ATOM 1415 O O . LYS A 1 196 ? 9.440 -3.664 -22.673 1.00 92.12 196 LYS A O 1
ATOM 1420 N N . ASP A 1 197 ? 8.910 -3.080 -20.569 1.00 93.44 197 ASP A N 1
ATOM 1421 C CA . ASP A 1 197 ? 9.685 -1.835 -20.573 1.00 93.44 197 ASP A CA 1
ATOM 1422 C C . ASP A 1 197 ? 11.187 -2.107 -20.758 1.00 93.44 197 ASP A C 1
ATOM 1424 O O . ASP A 1 197 ? 11.878 -1.356 -21.444 1.00 93.44 197 ASP A O 1
ATOM 1428 N N . TYR A 1 198 ? 11.699 -3.210 -20.200 1.00 91.38 198 TYR A N 1
ATOM 1429 C CA . TYR A 1 198 ? 13.090 -3.623 -20.384 1.00 91.38 198 TYR A CA 1
ATOM 1430 C C . TYR A 1 198 ? 13.383 -4.031 -21.836 1.00 91.38 198 TYR A C 1
ATOM 1432 O O . TYR A 1 198 ? 14.420 -3.662 -22.385 1.00 91.38 198 TYR A O 1
ATOM 1440 N N . ALA A 1 199 ? 12.452 -4.728 -22.499 1.00 91.50 199 ALA A N 1
ATOM 1441 C CA . ALA A 1 199 ? 12.584 -5.047 -23.920 1.00 91.50 199 ALA A CA 1
ATOM 1442 C C . ALA A 1 199 ? 12.555 -3.786 -24.808 1.00 91.50 199 ALA A C 1
ATOM 1444 O O . ALA A 1 199 ? 13.287 -3.707 -25.799 1.00 91.50 199 ALA A O 1
ATOM 1445 N N . GLU A 1 200 ? 11.742 -2.783 -24.455 1.00 94.75 200 GLU A N 1
ATOM 1446 C CA . GLU A 1 200 ? 11.738 -1.477 -25.129 1.00 94.75 200 GLU A CA 1
ATOM 1447 C C . GLU A 1 200 ? 13.071 -0.735 -24.938 1.00 94.75 200 GLU A C 1
ATOM 1449 O O . GLU A 1 200 ? 13.615 -0.206 -25.912 1.00 94.75 200 GLU A O 1
ATOM 1454 N N . TYR A 1 201 ? 13.636 -0.758 -23.725 1.00 95.12 201 TYR A N 1
ATOM 1455 C CA . TYR A 1 201 ? 14.966 -0.213 -23.433 1.00 95.12 201 TYR A CA 1
ATOM 1456 C C . TYR A 1 201 ? 16.062 -0.871 -24.279 1.00 95.12 201 TYR A C 1
ATOM 1458 O O . TYR A 1 201 ? 16.810 -0.160 -24.949 1.00 95.12 201 TYR A O 1
ATOM 1466 N N . GLU A 1 202 ? 16.128 -2.203 -24.326 1.00 92.69 202 GLU A N 1
ATOM 1467 C CA . GLU A 1 202 ? 17.142 -2.921 -25.116 1.00 92.69 202 GLU A CA 1
ATOM 1468 C C . GLU A 1 202 ? 17.033 -2.598 -26.615 1.00 92.69 202 GLU A C 1
ATOM 1470 O O . GLU A 1 202 ? 18.036 -2.364 -27.298 1.00 92.69 202 GLU A O 1
ATOM 1475 N N . LYS A 1 203 ? 15.805 -2.486 -27.136 1.00 94.88 203 LYS A N 1
ATOM 1476 C CA . LYS A 1 203 ? 15.569 -2.074 -28.526 1.00 94.88 203 LYS A CA 1
ATOM 1477 C C . LYS A 1 203 ? 16.026 -0.634 -28.788 1.00 94.88 203 LYS A C 1
ATOM 1479 O O . LYS A 1 203 ? 16.625 -0.363 -29.835 1.00 94.88 203 LYS A O 1
ATOM 1484 N N . ALA A 1 204 ? 15.757 0.289 -27.866 1.00 96.19 204 ALA A N 1
ATOM 1485 C CA . ALA A 1 204 ? 16.188 1.680 -27.982 1.00 96.19 204 ALA A CA 1
ATOM 1486 C C . ALA A 1 204 ? 17.719 1.808 -27.882 1.00 96.19 204 ALA A C 1
ATOM 1488 O O . ALA A 1 204 ? 18.324 2.515 -28.688 1.00 96.19 204 ALA A O 1
ATOM 1489 N N . LYS A 1 205 ? 18.357 1.043 -26.984 1.00 94.81 205 LYS A N 1
ATOM 1490 C CA . LYS A 1 205 ? 19.820 0.934 -26.844 1.00 94.81 205 LYS A CA 1
ATOM 1491 C C . LYS A 1 205 ? 20.473 0.490 -28.155 1.00 94.81 205 LYS A C 1
ATOM 1493 O O . LYS A 1 205 ? 21.388 1.152 -28.645 1.00 94.81 205 LYS A O 1
ATOM 1498 N N . ALA A 1 206 ? 19.962 -0.579 -28.770 1.00 94.62 206 ALA A N 1
ATOM 1499 C CA . ALA A 1 206 ? 20.451 -1.066 -30.061 1.00 94.62 206 ALA A CA 1
ATOM 1500 C C . ALA A 1 206 ? 20.240 -0.045 -31.195 1.00 94.62 206 ALA A C 1
ATOM 1502 O O . ALA A 1 206 ? 21.114 0.141 -32.043 1.00 94.62 206 ALA A O 1
ATOM 1503 N N . THR A 1 207 ? 19.100 0.654 -31.193 1.00 97.00 207 THR A N 1
ATOM 1504 C CA . THR A 1 207 ? 18.800 1.701 -32.182 1.00 97.00 207 THR A CA 1
ATOM 1505 C C . THR A 1 207 ? 19.782 2.865 -32.068 1.00 97.00 207 THR A C 1
ATOM 1507 O O . THR A 1 207 ? 20.357 3.272 -33.078 1.00 97.00 207 THR A O 1
ATOM 1510 N N . LEU A 1 208 ? 20.025 3.362 -30.852 1.00 96.75 208 LEU A N 1
ATOM 1511 C CA . LEU A 1 208 ? 20.988 4.431 -30.599 1.00 96.75 208 LEU A CA 1
ATOM 1512 C C . LEU A 1 208 ? 22.399 4.025 -31.038 1.00 96.75 208 LEU A C 1
ATOM 1514 O O . LEU A 1 208 ? 23.046 4.786 -31.753 1.00 96.75 208 LEU A O 1
ATOM 1518 N N . ALA A 1 209 ? 22.844 2.810 -30.704 1.00 95.44 209 ALA A N 1
ATOM 1519 C CA . ALA A 1 209 ? 24.143 2.300 -31.143 1.00 95.44 209 ALA A CA 1
ATOM 1520 C C . ALA A 1 209 ? 24.284 2.317 -32.679 1.00 95.44 209 ALA A C 1
ATOM 1522 O O . ALA A 1 209 ? 25.300 2.765 -33.211 1.00 95.44 209 ALA A O 1
ATOM 1523 N N . GLY A 1 210 ? 23.238 1.902 -33.403 1.00 95.50 210 GLY A N 1
ATOM 1524 C CA . GLY A 1 210 ? 23.211 1.959 -34.865 1.00 95.50 210 GLY A CA 1
ATOM 1525 C C . GLY A 1 210 ? 23.271 3.386 -35.426 1.00 95.50 210 GLY A C 1
ATOM 1526 O O . GLY A 1 210 ? 23.957 3.625 -36.421 1.00 95.50 210 GLY A O 1
ATOM 1527 N N . LYS A 1 211 ? 22.588 4.349 -34.792 1.00 97.25 211 LYS A N 1
ATOM 1528 C CA . LYS A 1 211 ? 22.605 5.760 -35.217 1.00 97.25 211 LYS A CA 1
ATOM 1529 C C . LYS A 1 211 ? 23.943 6.444 -34.937 1.00 97.25 211 LYS A C 1
ATOM 1531 O O . LYS A 1 211 ? 24.456 7.122 -35.823 1.00 97.25 211 LYS A O 1
ATOM 1536 N N . VAL A 1 212 ? 24.553 6.176 -33.781 1.00 96.62 212 VAL A N 1
ATOM 1537 C CA . VAL A 1 212 ? 25.911 6.639 -33.447 1.00 96.62 212 VAL A CA 1
ATOM 1538 C C . VAL A 1 212 ? 26.915 6.149 -34.494 1.00 96.62 212 VAL A C 1
ATOM 1540 O O . VAL A 1 212 ? 27.646 6.957 -35.062 1.00 96.62 212 VAL A O 1
ATOM 1543 N N . ALA A 1 213 ? 26.884 4.859 -34.845 1.00 94.81 213 ALA A N 1
ATOM 1544 C CA . ALA A 1 213 ? 27.758 4.310 -35.883 1.00 94.81 213 ALA A CA 1
ATOM 1545 C C . ALA A 1 213 ? 27.521 4.953 -37.267 1.00 94.81 213 ALA A C 1
ATOM 1547 O O . ALA A 1 213 ? 28.469 5.217 -38.010 1.00 94.81 213 ALA A O 1
ATOM 1548 N N . ALA A 1 214 ? 26.263 5.242 -37.623 1.00 95.69 214 ALA A N 1
ATOM 1549 C CA . ALA A 1 214 ? 25.928 5.922 -38.875 1.00 95.69 214 ALA A CA 1
ATOM 1550 C C . ALA A 1 214 ? 26.431 7.377 -38.910 1.00 95.69 214 ALA A C 1
ATOM 1552 O O . ALA A 1 214 ? 26.909 7.832 -39.952 1.00 95.69 214 ALA A O 1
ATOM 1553 N N . GLN A 1 215 ? 26.364 8.091 -37.784 1.00 96.44 215 GLN A N 1
ATOM 1554 C CA . GLN A 1 215 ? 26.907 9.441 -37.650 1.00 96.44 215 GLN A CA 1
ATOM 1555 C C . GLN A 1 215 ? 28.433 9.449 -37.794 1.00 96.44 215 GLN A C 1
ATOM 1557 O O . GLN A 1 215 ? 28.958 10.239 -38.579 1.00 96.44 215 GLN A O 1
ATOM 1562 N N . GLU A 1 216 ? 29.142 8.538 -37.122 1.00 94.25 216 GLU A N 1
ATOM 1563 C CA . GLU A 1 216 ? 30.599 8.403 -37.261 1.00 94.25 216 GLU A CA 1
ATOM 1564 C C . GLU A 1 216 ? 31.005 8.108 -38.716 1.00 94.25 216 GLU A C 1
ATOM 1566 O O . GLU A 1 216 ? 31.944 8.707 -39.253 1.00 94.25 216 GLU A O 1
ATOM 1571 N N . ALA A 1 217 ? 30.264 7.231 -39.402 1.00 95.44 217 ALA A N 1
ATOM 1572 C CA . ALA A 1 217 ? 30.497 6.932 -40.812 1.00 95.44 217 ALA A CA 1
ATOM 1573 C C . ALA A 1 217 ? 30.256 8.152 -41.721 1.00 95.44 217 ALA A C 1
ATOM 1575 O O . ALA A 1 217 ? 31.043 8.400 -42.640 1.00 95.44 217 ALA A O 1
ATOM 1576 N N . ALA A 1 218 ? 29.202 8.935 -41.462 1.00 96.69 218 ALA A N 1
ATOM 1577 C CA . ALA A 1 218 ? 28.907 10.157 -42.208 1.00 96.69 218 ALA A CA 1
ATOM 1578 C C . ALA A 1 218 ? 29.998 11.223 -42.010 1.00 96.69 218 ALA A C 1
ATOM 1580 O O . ALA A 1 218 ? 30.457 11.813 -42.989 1.00 96.69 218 ALA A O 1
ATOM 1581 N N . GLN A 1 219 ? 30.477 11.412 -40.776 1.00 95.62 219 GLN A N 1
ATOM 1582 C CA . GLN A 1 219 ? 31.573 12.336 -40.464 1.00 95.62 219 GLN A CA 1
ATOM 1583 C C . GLN A 1 219 ? 32.875 11.925 -41.166 1.00 95.62 219 GLN A C 1
ATOM 1585 O O . GLN A 1 219 ? 33.561 12.763 -41.754 1.00 95.62 219 GLN A O 1
ATOM 1590 N N . LYS A 1 220 ? 33.193 10.623 -41.192 1.00 95.69 220 LYS A N 1
ATOM 1591 C CA . LYS A 1 220 ? 34.355 10.107 -41.932 1.00 95.69 220 LYS A CA 1
ATOM 1592 C C . LYS A 1 220 ? 34.237 10.355 -43.440 1.00 95.69 220 LYS A C 1
ATOM 1594 O O . LYS A 1 220 ? 35.227 10.706 -44.080 1.00 95.69 220 LYS A O 1
ATOM 1599 N N . ALA A 1 221 ? 33.041 10.196 -44.010 1.00 96.50 221 ALA A N 1
ATOM 1600 C CA . ALA A 1 221 ? 32.791 10.466 -45.425 1.00 96.50 221 ALA A CA 1
ATOM 1601 C C . ALA A 1 221 ? 32.894 11.962 -45.765 1.00 96.50 221 ALA A C 1
ATOM 1603 O O . ALA A 1 221 ? 33.451 12.308 -46.807 1.00 96.50 221 ALA A O 1
ATOM 1604 N N . LEU A 1 222 ? 32.408 12.842 -44.883 1.00 97.62 222 LEU A N 1
ATOM 1605 C CA . LEU A 1 222 ? 32.587 14.288 -45.012 1.00 97.62 222 LEU A CA 1
ATOM 1606 C C . LEU A 1 222 ? 34.070 14.656 -45.009 1.00 97.62 222 LEU A C 1
ATOM 1608 O O . LEU A 1 222 ? 34.516 15.352 -45.920 1.00 97.62 222 LEU A O 1
ATOM 1612 N N . LYS A 1 223 ? 34.840 14.126 -44.052 1.00 97.00 223 LYS A N 1
ATOM 1613 C CA . LYS A 1 223 ? 36.284 14.357 -43.997 1.00 97.00 223 LYS A CA 1
ATOM 1614 C C . LYS A 1 223 ? 36.982 13.907 -45.282 1.00 97.00 223 LYS A C 1
ATOM 1616 O O . LYS A 1 223 ? 37.747 14.671 -45.853 1.00 97.00 223 LYS A O 1
ATOM 1621 N N . ALA A 1 224 ? 36.662 12.719 -45.795 1.00 96.94 224 ALA A N 1
ATOM 1622 C CA . ALA A 1 224 ? 37.235 12.238 -47.052 1.00 96.94 224 ALA A CA 1
ATOM 1623 C C . ALA A 1 224 ? 36.884 13.137 -48.257 1.00 96.94 224 ALA A C 1
ATOM 1625 O O . ALA A 1 224 ? 37.726 13.362 -49.125 1.00 96.94 224 ALA A O 1
ATOM 1626 N N . ALA A 1 225 ? 35.659 13.674 -48.315 1.00 97.56 225 ALA A N 1
ATOM 1627 C CA . ALA A 1 225 ? 35.257 14.614 -49.362 1.00 97.56 225 ALA A CA 1
ATOM 1628 C C . ALA A 1 225 ? 35.989 15.964 -49.242 1.00 97.56 225 ALA A C 1
ATOM 1630 O O . ALA A 1 225 ? 36.387 16.538 -50.257 1.00 97.56 225 ALA A O 1
ATOM 1631 N N . GLN A 1 226 ? 36.190 16.454 -48.015 1.00 97.50 226 GLN A N 1
ATOM 1632 C CA . GLN A 1 226 ? 36.952 17.673 -47.733 1.00 97.50 226 GLN A CA 1
ATOM 1633 C C . GLN A 1 226 ? 38.428 17.505 -48.110 1.00 97.50 226 GLN A C 1
ATOM 1635 O O . GLN A 1 226 ? 38.947 18.330 -48.860 1.00 97.50 226 GLN A O 1
ATOM 1640 N N . ASP A 1 227 ? 39.060 16.407 -47.682 1.00 96.94 227 ASP A N 1
ATOM 1641 C CA . ASP A 1 227 ? 40.456 16.086 -47.996 1.00 96.94 227 ASP A CA 1
ATOM 1642 C C . ASP A 1 227 ? 40.659 15.989 -49.532 1.00 96.94 227 ASP A C 1
ATOM 1644 O O . ASP A 1 227 ? 41.649 16.483 -50.071 1.00 96.94 227 ASP A O 1
ATOM 1648 N N . ALA A 1 228 ? 39.694 15.426 -50.277 1.00 95.81 228 ALA A N 1
ATOM 1649 C CA . ALA A 1 228 ? 39.742 15.362 -51.743 1.00 95.81 228 ALA A CA 1
ATOM 1650 C C . ALA A 1 228 ? 39.626 16.742 -52.420 1.00 95.81 228 ALA A C 1
ATOM 1652 O O . ALA A 1 228 ? 40.319 17.015 -53.406 1.00 95.81 228 ALA A O 1
ATOM 1653 N N . LEU A 1 229 ? 38.764 17.622 -51.900 1.00 95.19 229 LEU A N 1
ATOM 1654 C CA . LEU A 1 229 ? 38.640 18.997 -52.388 1.00 95.19 229 LEU A CA 1
ATOM 1655 C C . LEU A 1 229 ? 39.906 19.816 -52.090 1.00 95.19 229 LEU A C 1
ATOM 1657 O O . LEU A 1 229 ? 40.338 20.607 -52.929 1.00 95.19 229 LEU A O 1
ATOM 1661 N N . GLU A 1 230 ? 40.510 19.629 -50.919 1.00 94.81 230 GLU A N 1
ATOM 1662 C CA . GLU A 1 230 ? 41.769 20.273 -50.544 1.00 94.81 230 GLU A CA 1
ATOM 1663 C C . GLU A 1 230 ? 42.926 19.807 -51.436 1.00 94.81 230 GLU A C 1
ATOM 1665 O O . GLU A 1 230 ? 43.629 20.637 -52.014 1.00 94.81 230 GLU A O 1
ATOM 1670 N N . ALA A 1 231 ? 43.054 18.496 -51.661 1.00 94.75 231 ALA A N 1
ATOM 1671 C CA . ALA A 1 231 ? 44.050 17.941 -52.573 1.00 94.75 231 ALA A CA 1
ATOM 1672 C C . ALA A 1 231 ? 43.915 18.501 -54.002 1.00 94.75 231 ALA A C 1
ATOM 1674 O O . ALA A 1 231 ? 44.922 18.803 -54.646 1.00 94.75 231 ALA A O 1
ATOM 1675 N N . TYR A 1 232 ? 42.683 18.695 -54.493 1.00 93.81 232 TYR A N 1
ATOM 1676 C CA . TYR A 1 232 ? 42.445 19.353 -55.781 1.00 93.81 232 TYR A CA 1
ATOM 1677 C C . TYR A 1 232 ? 42.970 20.797 -55.788 1.00 93.81 232 TYR A C 1
ATOM 1679 O O . TYR A 1 232 ? 43.725 21.156 -56.695 1.00 93.81 232 TYR A O 1
ATOM 1687 N N . LYS A 1 233 ? 42.643 21.597 -54.762 1.00 89.56 233 LYS A N 1
ATOM 1688 C CA . LYS A 1 233 ? 43.070 23.006 -54.649 1.00 89.56 233 LYS A CA 1
ATOM 1689 C C . LYS A 1 233 ? 44.592 23.172 -54.652 1.00 89.56 233 LYS A C 1
ATOM 1691 O O . LYS A 1 233 ? 45.091 24.155 -55.187 1.00 89.56 233 LYS A O 1
ATOM 1696 N N . VAL A 1 234 ? 45.327 22.212 -54.091 1.00 91.94 234 VAL A N 1
ATOM 1697 C CA . VAL A 1 234 ? 46.800 22.240 -54.023 1.00 91.94 234 VAL A CA 1
ATOM 1698 C C . VAL A 1 234 ? 47.460 21.725 -55.317 1.00 91.94 234 VAL A C 1
ATOM 1700 O O . VAL A 1 234 ? 48.633 21.987 -55.562 1.00 91.94 234 VAL A O 1
ATOM 1703 N N . SER A 1 235 ? 46.722 21.033 -56.193 1.00 88.44 235 SER A N 1
ATOM 1704 C CA . SER A 1 235 ? 47.283 20.344 -57.370 1.00 88.44 235 SER A CA 1
ATOM 1705 C C . SER A 1 235 ? 47.612 21.224 -58.589 1.00 88.44 235 SER A C 1
ATOM 1707 O O . SER A 1 235 ? 48.063 20.688 -59.600 1.00 88.44 235 SER A O 1
ATOM 1709 N N . ALA A 1 236 ? 47.375 22.541 -58.523 1.00 77.56 236 ALA A N 1
ATOM 1710 C CA . ALA A 1 236 ? 47.544 23.499 -59.631 1.00 77.56 236 ALA A CA 1
ATOM 1711 C C . ALA A 1 236 ? 46.772 23.151 -60.930 1.00 77.56 236 ALA A C 1
ATOM 1713 O O . ALA A 1 236 ? 47.092 23.660 -62.003 1.00 77.56 236 ALA A O 1
ATOM 1714 N N . LYS A 1 237 ? 45.751 22.285 -60.846 1.00 83.31 237 LYS A N 1
ATOM 1715 C CA . LYS A 1 237 ? 44.862 21.939 -61.965 1.00 83.31 237 LYS A CA 1
ATOM 1716 C C . LYS A 1 237 ? 43.805 23.024 -62.176 1.00 83.31 237 LYS A C 1
ATOM 1718 O O . LYS A 1 237 ? 43.192 23.474 -61.213 1.00 83.31 237 LYS A O 1
ATOM 1723 N N . ASP A 1 238 ? 43.547 23.360 -63.437 1.00 83.44 238 ASP A N 1
ATOM 1724 C CA . ASP A 1 238 ? 42.501 24.302 -63.853 1.00 83.44 238 ASP A CA 1
ATOM 1725 C C . ASP A 1 238 ? 41.342 23.549 -64.537 1.00 83.44 238 ASP A C 1
ATOM 1727 O O . ASP A 1 238 ? 41.164 23.590 -65.753 1.00 83.44 238 ASP A O 1
ATOM 1731 N N . ASP A 1 239 ? 40.604 22.755 -63.750 1.00 92.44 239 ASP A N 1
ATOM 1732 C CA . ASP A 1 239 ? 39.417 22.007 -64.191 1.00 92.44 239 ASP A CA 1
ATOM 1733 C C . ASP A 1 239 ? 38.197 22.408 -63.348 1.00 92.44 239 ASP A C 1
ATOM 1735 O O . ASP A 1 239 ? 37.878 21.828 -62.303 1.00 92.44 239 ASP A O 1
ATOM 1739 N N . SER A 1 240 ? 37.489 23.432 -63.821 1.00 88.81 240 SER A N 1
ATOM 1740 C CA . SER A 1 240 ? 36.321 23.995 -63.139 1.00 88.81 240 SER A CA 1
ATOM 1741 C C . SER A 1 240 ? 35.190 22.981 -62.922 1.00 88.81 240 SER A C 1
ATOM 1743 O O . SER A 1 240 ? 34.506 23.036 -61.895 1.00 88.81 240 SER A O 1
ATOM 1745 N N . ALA A 1 241 ? 35.019 22.009 -63.824 1.00 93.44 241 ALA A N 1
ATOM 1746 C CA . ALA A 1 241 ? 33.993 20.979 -63.695 1.00 93.44 241 ALA A CA 1
ATOM 1747 C C . ALA A 1 241 ? 34.330 19.983 -62.575 1.00 93.44 241 ALA A C 1
ATOM 1749 O O . ALA A 1 241 ? 33.446 19.579 -61.811 1.00 93.44 241 ALA A O 1
ATOM 1750 N N . LEU A 1 242 ? 35.604 19.596 -62.441 1.00 91.38 242 LEU A N 1
ATOM 1751 C CA . LEU A 1 242 ? 36.062 18.755 -61.334 1.00 91.38 242 LEU A CA 1
ATOM 1752 C C . LEU A 1 242 ? 35.951 19.483 -59.987 1.00 91.38 242 LEU A C 1
ATOM 1754 O O . LEU A 1 242 ? 35.469 18.892 -59.017 1.00 91.38 242 LEU A O 1
ATOM 1758 N N . ALA A 1 243 ? 36.323 20.766 -59.939 1.00 91.56 243 ALA A N 1
ATOM 1759 C CA . ALA A 1 243 ? 36.191 21.596 -58.742 1.00 91.56 243 ALA A CA 1
ATOM 1760 C C . ALA A 1 243 ? 34.739 21.640 -58.235 1.00 91.56 243 ALA A C 1
ATOM 1762 O O . ALA A 1 243 ? 34.483 21.405 -57.050 1.00 91.56 243 ALA A O 1
ATOM 1763 N N . GLN A 1 244 ? 33.781 21.872 -59.141 1.00 94.69 244 GLN A N 1
ATOM 1764 C CA . GLN A 1 244 ? 32.359 21.914 -58.805 1.00 94.69 244 GLN A CA 1
ATOM 1765 C C . GLN A 1 244 ? 31.846 20.554 -58.308 1.00 94.69 244 GLN A C 1
ATOM 1767 O O . GLN A 1 244 ? 31.183 20.488 -57.276 1.00 94.69 244 GLN A O 1
ATOM 1772 N N . ARG A 1 245 ? 32.218 19.445 -58.964 1.00 95.81 245 ARG A N 1
ATOM 1773 C CA . ARG A 1 245 ? 31.818 18.092 -58.525 1.00 95.81 245 ARG A CA 1
ATOM 1774 C C . ARG A 1 245 ? 32.314 17.749 -57.118 1.00 95.81 245 ARG A C 1
ATOM 1776 O O . ARG A 1 245 ? 31.585 17.088 -56.374 1.00 95.81 245 ARG A O 1
ATOM 1783 N N . LEU A 1 246 ? 33.533 18.166 -56.762 1.00 96.19 246 LEU A N 1
ATOM 1784 C CA . LEU A 1 246 ? 34.107 17.963 -55.427 1.00 96.19 246 LEU A CA 1
ATOM 1785 C C . LEU A 1 246 ? 33.419 18.842 -54.377 1.00 96.19 246 LEU A C 1
ATOM 1787 O O . LEU A 1 246 ? 33.088 18.348 -53.300 1.00 96.19 246 LEU A O 1
ATOM 1791 N N . ALA A 1 247 ? 33.127 20.105 -54.701 1.00 95.88 247 ALA A N 1
ATOM 1792 C CA . ALA A 1 247 ? 32.340 20.980 -53.833 1.00 95.88 247 ALA A CA 1
ATOM 1793 C C . ALA A 1 247 ? 30.933 20.406 -53.573 1.00 95.88 247 ALA A C 1
ATOM 1795 O O . ALA A 1 247 ? 30.509 20.303 -52.421 1.00 95.88 247 ALA A O 1
ATOM 1796 N N . ASP A 1 248 ? 30.252 19.921 -54.615 1.00 96.56 248 ASP A N 1
ATOM 1797 C CA . ASP A 1 248 ? 28.952 19.259 -54.475 1.00 96.56 248 ASP A CA 1
ATOM 1798 C C . ASP A 1 248 ? 29.049 17.959 -53.660 1.00 96.56 248 ASP A C 1
ATOM 1800 O O . ASP A 1 248 ? 28.111 17.585 -52.953 1.00 96.56 248 ASP A O 1
ATOM 1804 N N . ALA A 1 249 ? 30.169 17.231 -53.752 1.00 97.31 249 ALA A N 1
ATOM 1805 C CA . ALA A 1 249 ? 30.402 16.032 -52.950 1.00 97.31 249 ALA A CA 1
ATOM 1806 C C . ALA A 1 249 ? 30.536 16.365 -51.458 1.00 97.31 249 ALA A C 1
ATOM 1808 O O . ALA A 1 249 ? 29.937 15.662 -50.642 1.00 97.31 249 ALA A O 1
ATOM 1809 N N . VAL A 1 250 ? 31.235 17.452 -51.112 1.00 98.00 250 VAL A N 1
ATOM 1810 C CA . VAL A 1 250 ? 31.294 17.976 -49.737 1.00 98.00 250 VAL A CA 1
ATOM 1811 C C . VAL A 1 250 ? 29.901 18.383 -49.263 1.00 98.00 250 VAL A C 1
ATOM 1813 O O . VAL A 1 250 ? 29.479 17.938 -48.200 1.00 98.00 250 VAL A O 1
ATOM 1816 N N . ALA A 1 251 ? 29.145 19.140 -50.064 1.00 97.50 251 ALA A N 1
ATOM 1817 C CA . ALA A 1 251 ? 27.792 19.570 -49.702 1.00 97.50 251 ALA A CA 1
ATOM 1818 C C . ALA A 1 251 ? 26.842 18.379 -49.460 1.00 97.50 251 ALA A C 1
ATOM 1820 O O . ALA A 1 251 ? 26.128 18.335 -48.459 1.00 97.50 251 ALA A O 1
ATOM 1821 N N . ARG A 1 252 ? 26.874 17.357 -50.329 1.00 96.88 252 ARG A N 1
ATOM 1822 C CA . ARG A 1 252 ? 26.096 16.119 -50.137 1.00 96.88 252 ARG A CA 1
ATOM 1823 C C . ARG A 1 252 ? 26.542 15.324 -48.910 1.00 96.88 252 ARG A C 1
ATOM 1825 O O . ARG A 1 252 ? 25.702 14.704 -48.264 1.00 96.88 252 ARG A O 1
ATOM 1832 N N . ALA A 1 253 ? 27.841 15.289 -48.608 1.00 97.56 253 ALA A N 1
ATOM 1833 C CA . ALA A 1 253 ? 28.350 14.614 -47.417 1.00 97.56 253 ALA A CA 1
ATOM 1834 C C . ALA A 1 253 ? 27.942 15.355 -46.134 1.00 97.56 253 ALA A C 1
ATOM 1836 O O . ALA A 1 253 ? 27.517 14.704 -45.184 1.00 97.56 253 ALA A O 1
ATOM 1837 N N . GLN A 1 254 ? 27.970 16.691 -46.143 1.00 97.19 254 GLN A N 1
ATOM 1838 C CA . GLN A 1 254 ? 27.495 17.517 -45.032 1.00 97.19 254 GLN A CA 1
ATOM 1839 C C . GLN A 1 254 ? 26.009 17.268 -44.759 1.00 97.19 254 GLN A C 1
ATOM 1841 O O . GLN A 1 254 ? 25.647 16.951 -43.634 1.00 97.19 254 GLN A O 1
ATOM 1846 N N . ALA A 1 255 ? 25.162 17.265 -45.793 1.00 97.06 255 ALA A N 1
ATOM 1847 C CA . ALA A 1 255 ? 23.737 16.972 -45.628 1.00 97.06 255 ALA A CA 1
ATOM 1848 C C . ALA A 1 255 ? 23.474 15.582 -45.005 1.00 97.06 255 ALA A C 1
ATOM 1850 O O . ALA A 1 255 ? 22.516 15.401 -44.253 1.00 97.06 255 ALA A O 1
ATOM 1851 N N . LYS A 1 256 ? 24.330 14.586 -45.286 1.00 96.69 256 LYS A N 1
ATOM 1852 C CA . LYS A 1 256 ? 24.257 13.264 -44.638 1.00 96.69 256 LYS A CA 1
ATOM 1853 C C . LYS A 1 256 ? 24.667 13.310 -43.168 1.00 96.69 256 LYS A C 1
ATOM 1855 O O . LYS A 1 256 ? 24.077 12.580 -42.376 1.00 96.69 256 LYS A O 1
ATOM 1860 N N . VAL A 1 257 ? 25.658 14.131 -42.812 1.00 96.88 257 VAL A N 1
ATOM 1861 C CA . VAL A 1 257 ? 26.040 14.369 -41.412 1.00 96.88 257 VAL A CA 1
ATOM 1862 C C . VAL A 1 257 ? 24.882 15.022 -40.666 1.00 96.88 257 VAL A C 1
ATOM 1864 O O . VAL A 1 257 ? 24.470 14.482 -39.646 1.00 96.88 257 VAL A O 1
ATOM 1867 N N . ASP A 1 258 ? 24.300 16.092 -41.208 1.00 95.56 258 ASP A N 1
ATOM 1868 C CA . ASP A 1 258 ? 23.189 16.813 -40.572 1.00 95.56 258 ASP A CA 1
ATOM 1869 C C . ASP A 1 258 ? 21.985 15.884 -40.328 1.00 95.56 258 ASP A C 1
ATOM 1871 O O . ASP A 1 258 ? 21.405 15.861 -39.241 1.00 95.56 258 ASP A O 1
ATOM 1875 N N . PHE A 1 259 ? 21.652 15.041 -41.314 1.00 94.88 259 PHE A N 1
ATOM 1876 C CA . PHE A 1 259 ? 20.609 14.025 -41.170 1.00 94.88 259 PHE A CA 1
ATOM 1877 C C . PHE A 1 259 ? 20.947 12.976 -40.100 1.00 94.88 259 PHE A C 1
ATOM 1879 O O . PHE A 1 259 ? 20.098 12.638 -39.274 1.00 94.88 259 PHE A O 1
ATOM 1886 N N . ALA A 1 260 ? 22.178 12.453 -40.098 1.00 96.75 260 ALA A N 1
ATOM 1887 C CA . ALA A 1 260 ? 22.602 11.453 -39.121 1.00 96.75 260 ALA A CA 1
ATOM 1888 C C . ALA A 1 260 ? 22.603 12.019 -37.694 1.00 96.75 260 ALA A C 1
ATOM 1890 O O . ALA A 1 260 ? 22.135 11.345 -36.783 1.00 96.75 260 ALA A O 1
ATOM 1891 N N . VAL A 1 261 ? 23.044 13.267 -37.513 1.00 95.69 261 VAL A N 1
ATOM 1892 C CA . VAL A 1 261 ? 22.992 13.993 -36.237 1.00 95.69 261 VAL A CA 1
ATOM 1893 C C . VAL A 1 261 ? 21.551 14.118 -35.736 1.00 95.69 261 VAL A C 1
ATOM 1895 O O . VAL A 1 261 ? 21.270 13.767 -34.589 1.00 95.69 261 VAL A O 1
ATOM 1898 N N . ALA A 1 262 ? 20.619 14.553 -36.591 1.00 94.81 262 ALA A N 1
ATOM 1899 C CA . ALA A 1 262 ? 19.211 14.684 -36.215 1.00 94.81 262 ALA A CA 1
ATOM 1900 C C . ALA A 1 262 ? 18.591 13.337 -35.788 1.00 94.81 262 ALA A C 1
ATOM 1902 O O . ALA A 1 262 ? 17.871 13.260 -34.789 1.00 94.81 262 ALA A O 1
ATOM 1903 N N . GLU A 1 263 ? 18.906 12.257 -36.505 1.00 96.56 263 GLU A N 1
ATOM 1904 C CA . GLU A 1 263 ? 18.433 10.909 -36.177 1.00 96.56 263 GLU A CA 1
ATOM 1905 C C . GLU A 1 263 ? 19.073 10.343 -34.898 1.00 96.56 263 GLU A C 1
ATOM 1907 O O . GLU A 1 263 ? 18.385 9.672 -34.126 1.00 96.56 263 GLU A O 1
ATOM 1912 N N . THR A 1 264 ? 20.353 10.625 -34.633 1.00 96.06 264 THR A N 1
ATOM 1913 C CA . THR A 1 264 ? 21.016 10.262 -33.367 1.00 96.06 264 THR A CA 1
ATOM 1914 C C . THR A 1 264 ? 20.405 11.014 -32.188 1.00 96.06 264 THR A C 1
ATOM 1916 O O . THR A 1 264 ? 20.152 10.409 -31.144 1.00 96.06 264 THR A O 1
ATOM 1919 N N . ALA A 1 265 ? 20.100 12.305 -32.348 1.00 93.56 265 ALA A N 1
ATOM 1920 C CA . ALA A 1 265 ? 19.449 13.095 -31.305 1.00 93.56 265 ALA A CA 1
ATOM 1921 C C . ALA A 1 265 ? 18.062 12.532 -30.956 1.00 93.56 265 ALA A C 1
ATOM 1923 O O . ALA A 1 265 ? 17.736 12.356 -29.779 1.00 93.56 265 ALA A O 1
ATOM 1924 N N . LYS A 1 266 ? 17.273 12.162 -31.974 1.00 94.56 266 LYS A N 1
ATOM 1925 C CA . LYS A 1 266 ? 15.981 11.492 -31.783 1.00 94.56 266 LYS A CA 1
ATOM 1926 C C . LYS A 1 266 ? 16.134 10.142 -31.075 1.00 94.56 266 LYS A C 1
ATOM 1928 O O . LYS A 1 266 ? 15.447 9.897 -30.088 1.00 94.56 266 LYS A O 1
ATOM 1933 N N . ALA A 1 267 ? 17.064 9.300 -31.529 1.00 96.06 267 ALA A N 1
ATOM 1934 C CA . ALA A 1 267 ? 17.310 7.993 -30.919 1.00 96.06 267 ALA A CA 1
ATOM 1935 C C . ALA A 1 267 ? 17.821 8.095 -29.473 1.00 96.06 267 ALA A C 1
ATOM 1937 O O . ALA A 1 267 ? 17.514 7.227 -28.660 1.00 96.06 267 ALA A O 1
ATOM 1938 N N . THR A 1 268 ? 18.564 9.154 -29.135 1.00 94.62 268 THR A N 1
ATOM 1939 C CA . THR A 1 268 ? 19.010 9.392 -27.755 1.00 94.62 268 THR A CA 1
ATOM 1940 C C . THR A 1 268 ? 17.830 9.716 -26.851 1.00 94.62 268 THR A C 1
ATOM 1942 O O . THR A 1 268 ? 17.707 9.126 -25.783 1.00 94.62 268 THR A O 1
ATOM 1945 N N . LYS A 1 269 ? 16.908 10.574 -27.307 1.00 93.88 269 LYS A N 1
ATOM 1946 C CA . LYS A 1 269 ? 15.678 10.863 -26.564 1.00 93.88 269 LYS A CA 1
ATOM 1947 C C . LYS A 1 269 ? 14.843 9.598 -26.335 1.00 93.88 269 LYS A C 1
ATOM 1949 O O . LYS A 1 269 ? 14.424 9.346 -25.208 1.00 93.88 269 LYS A O 1
ATOM 1954 N N . ASP A 1 270 ? 14.642 8.789 -27.377 1.00 94.94 270 ASP A N 1
ATOM 1955 C CA . ASP A 1 270 ? 13.892 7.530 -27.272 1.00 94.94 270 ASP A CA 1
ATOM 1956 C C . ASP A 1 270 ? 14.571 6.547 -26.292 1.00 94.94 270 ASP A C 1
ATOM 1958 O O . ASP A 1 270 ? 13.896 5.881 -25.503 1.00 94.94 270 ASP A O 1
ATOM 1962 N N . TYR A 1 271 ? 15.909 6.481 -26.302 1.00 96.25 271 TYR A N 1
ATOM 1963 C CA . TYR A 1 271 ? 16.701 5.694 -25.352 1.00 96.25 271 TYR A CA 1
ATOM 1964 C C . TYR A 1 271 ? 16.540 6.178 -23.908 1.00 96.25 271 TYR A C 1
ATOM 1966 O O . TYR A 1 271 ? 16.273 5.358 -23.029 1.00 96.25 271 TYR A O 1
ATOM 1974 N N . ASP A 1 272 ? 16.656 7.482 -23.655 1.00 93.12 272 ASP A N 1
ATOM 1975 C CA . ASP A 1 272 ? 16.534 8.051 -22.309 1.00 93.12 272 ASP A CA 1
ATOM 1976 C C . ASP A 1 272 ? 15.126 7.830 -21.734 1.00 93.12 272 ASP A C 1
ATOM 1978 O O . ASP A 1 272 ? 14.973 7.428 -20.576 1.00 93.12 272 ASP A O 1
ATOM 1982 N N . GLU A 1 273 ? 14.086 8.014 -22.555 1.00 94.25 273 GLU A N 1
ATOM 1983 C CA . GLU A 1 273 ? 12.698 7.740 -22.170 1.00 94.25 273 GLU A CA 1
ATOM 1984 C C . GLU A 1 273 ? 12.472 6.253 -21.856 1.00 94.25 273 GLU A C 1
ATOM 1986 O O . GLU A 1 273 ? 11.835 5.919 -20.849 1.00 94.25 273 GLU A O 1
ATOM 1991 N N . ALA A 1 274 ? 13.006 5.344 -22.678 1.00 95.25 274 ALA A N 1
ATOM 1992 C CA . ALA A 1 274 ? 12.892 3.905 -22.450 1.00 95.25 274 ALA A CA 1
ATOM 1993 C C . ALA A 1 274 ? 13.676 3.454 -21.203 1.00 95.25 274 ALA A C 1
ATOM 1995 O O . ALA A 1 274 ? 13.152 2.690 -20.388 1.00 95.25 274 ALA A O 1
ATOM 1996 N N . LYS A 1 275 ? 14.890 3.984 -20.992 1.00 94.06 275 LYS A N 1
ATOM 1997 C CA . LYS A 1 275 ? 15.706 3.743 -19.790 1.00 94.06 275 LYS A CA 1
ATOM 1998 C C . LYS A 1 275 ? 14.960 4.184 -18.532 1.00 94.06 275 LYS A C 1
ATOM 2000 O O . LYS A 1 275 ? 14.874 3.419 -17.573 1.00 94.06 275 LYS A O 1
ATOM 2005 N N . ALA A 1 276 ? 14.357 5.374 -18.541 1.00 93.56 276 ALA A N 1
ATOM 2006 C CA . ALA A 1 276 ? 13.579 5.875 -17.410 1.00 93.56 276 ALA A CA 1
ATOM 2007 C C . ALA A 1 276 ? 12.372 4.976 -17.078 1.00 93.56 276 ALA A C 1
ATOM 2009 O O . ALA A 1 276 ? 12.129 4.680 -15.903 1.00 93.56 276 ALA A O 1
ATOM 2010 N N . LYS A 1 277 ? 11.638 4.493 -18.093 1.00 92.44 277 LYS A N 1
ATOM 2011 C CA . LYS A 1 277 ? 10.527 3.544 -17.897 1.00 92.44 277 LYS A CA 1
ATOM 2012 C C . LYS A 1 277 ? 11.004 2.223 -17.300 1.00 92.44 277 LYS A C 1
ATOM 2014 O O . LYS A 1 277 ? 10.428 1.778 -16.309 1.00 92.44 277 LYS A O 1
ATOM 2019 N N . ALA A 1 278 ? 12.077 1.644 -17.837 1.00 93.31 278 ALA A N 1
ATOM 2020 C CA . ALA A 1 278 ? 12.629 0.380 -17.356 1.00 93.31 278 ALA A CA 1
ATOM 2021 C C . ALA A 1 278 ? 13.157 0.475 -15.909 1.00 93.31 278 ALA A C 1
ATOM 2023 O O . ALA A 1 278 ? 12.945 -0.433 -15.101 1.00 93.31 278 ALA A O 1
ATOM 2024 N N . VAL A 1 279 ? 13.779 1.598 -15.531 1.00 90.12 279 VAL A N 1
ATOM 2025 C CA . VAL A 1 279 ? 14.147 1.888 -14.132 1.00 90.12 279 VAL A CA 1
ATOM 2026 C C . VAL A 1 279 ? 12.900 1.949 -13.242 1.00 90.12 279 VAL A C 1
ATOM 2028 O O . VAL A 1 279 ? 12.853 1.320 -12.181 1.00 90.12 279 VAL A O 1
ATOM 2031 N N . ALA A 1 280 ? 11.864 2.676 -13.671 1.00 90.44 280 ALA A N 1
ATOM 2032 C CA . ALA A 1 280 ? 10.641 2.843 -12.893 1.00 90.44 280 ALA A CA 1
ATOM 2033 C C . ALA A 1 280 ? 9.871 1.524 -12.704 1.00 90.44 280 ALA A C 1
ATOM 2035 O O . ALA A 1 280 ? 9.366 1.257 -11.609 1.00 90.44 280 ALA A O 1
ATOM 2036 N N . SER A 1 281 ? 9.777 0.682 -13.734 1.00 91.88 281 SER A N 1
ATOM 2037 C CA . SER A 1 281 ? 9.128 -0.631 -13.638 1.00 91.88 281 SER A CA 1
ATOM 2038 C C . SER A 1 281 ? 9.943 -1.630 -12.815 1.00 91.88 281 SER A C 1
ATOM 2040 O O . SER A 1 281 ? 9.353 -2.362 -12.020 1.00 91.88 281 SER A O 1
ATOM 2042 N N . THR A 1 282 ? 11.279 -1.576 -12.872 1.00 91.12 282 THR A N 1
ATOM 2043 C CA . THR A 1 282 ? 12.168 -2.339 -11.972 1.00 91.12 282 THR A CA 1
ATOM 2044 C C . THR A 1 282 ? 11.886 -2.010 -10.500 1.00 91.12 282 THR A C 1
ATOM 2046 O O . THR A 1 282 ? 11.707 -2.905 -9.670 1.00 91.12 282 THR A O 1
ATOM 2049 N N . ALA A 1 283 ? 11.768 -0.720 -10.163 1.00 89.12 283 ALA A N 1
ATOM 2050 C CA . ALA A 1 283 ? 11.426 -0.284 -8.809 1.00 89.12 283 ALA A CA 1
ATOM 2051 C C . ALA A 1 283 ? 10.023 -0.757 -8.376 1.00 89.12 283 ALA A C 1
ATOM 2053 O O . ALA A 1 283 ? 9.852 -1.229 -7.249 1.00 89.12 283 ALA A O 1
ATOM 2054 N N . LYS A 1 284 ? 9.025 -0.685 -9.272 1.00 91.06 284 LYS A N 1
ATOM 2055 C CA . LYS A 1 284 ? 7.662 -1.185 -9.009 1.00 91.06 284 LYS A CA 1
ATOM 2056 C C . LYS A 1 284 ? 7.639 -2.690 -8.749 1.00 91.06 284 LYS A C 1
ATOM 2058 O O . LYS A 1 284 ? 6.993 -3.110 -7.789 1.00 91.06 284 LYS A O 1
ATOM 2063 N N . TYR A 1 285 ? 8.361 -3.481 -9.543 1.00 93.12 285 TYR A N 1
ATOM 2064 C CA . TYR A 1 285 ? 8.494 -4.921 -9.324 1.00 93.12 285 TYR A CA 1
ATOM 2065 C C . TYR A 1 285 ? 9.120 -5.219 -7.956 1.00 93.12 285 TYR A C 1
ATOM 2067 O O . TYR A 1 285 ? 8.535 -5.957 -7.165 1.00 93.12 285 TYR A O 1
ATOM 2075 N N . ASN A 1 286 ? 10.244 -4.581 -7.614 1.00 91.50 286 ASN A N 1
ATOM 2076 C CA . ASN A 1 286 ? 10.918 -4.803 -6.328 1.00 91.50 286 ASN A CA 1
ATOM 2077 C C . ASN A 1 286 ? 10.036 -4.407 -5.122 1.00 91.50 286 ASN A C 1
ATOM 2079 O O . ASN A 1 286 ? 10.017 -5.094 -4.093 1.00 91.50 286 ASN A O 1
ATOM 2083 N N . ALA A 1 287 ? 9.248 -3.336 -5.252 1.00 89.81 287 ALA A N 1
ATOM 2084 C CA . ALA A 1 287 ? 8.270 -2.939 -4.241 1.00 89.81 287 ALA A CA 1
ATOM 2085 C C . ALA A 1 287 ? 7.116 -3.953 -4.112 1.00 89.81 287 ALA A C 1
ATOM 2087 O O . ALA A 1 287 ? 6.720 -4.298 -2.994 1.00 89.81 287 ALA A O 1
ATOM 2088 N N . ALA A 1 288 ? 6.589 -4.462 -5.231 1.00 91.75 288 ALA A N 1
ATOM 2089 C CA . ALA A 1 288 ? 5.558 -5.500 -5.234 1.00 91.75 288 ALA A CA 1
ATOM 2090 C C . ALA A 1 288 ? 6.076 -6.817 -4.630 1.00 91.75 288 ALA A C 1
ATOM 2092 O O . ALA A 1 288 ? 5.391 -7.428 -3.809 1.00 91.75 288 ALA A O 1
ATOM 2093 N N . LEU A 1 289 ? 7.319 -7.196 -4.940 1.00 92.44 289 LEU A N 1
ATOM 2094 C CA . LEU A 1 289 ? 7.978 -8.384 -4.400 1.00 92.44 289 LEU A CA 1
ATOM 2095 C C . LEU A 1 289 ? 8.116 -8.299 -2.876 1.00 92.44 289 LEU A C 1
ATOM 2097 O O . LEU A 1 289 ? 7.854 -9.271 -2.168 1.00 92.44 289 LEU A O 1
ATOM 2101 N N . THR A 1 290 ? 8.463 -7.121 -2.354 1.00 91.44 290 THR A N 1
ATOM 2102 C CA . THR A 1 290 ? 8.546 -6.875 -0.905 1.00 91.44 290 THR A CA 1
ATOM 2103 C C . THR A 1 290 ? 7.187 -7.055 -0.225 1.00 91.44 290 THR A C 1
ATOM 2105 O O . THR A 1 290 ? 7.093 -7.740 0.795 1.00 91.44 290 THR A O 1
ATOM 2108 N N . LYS A 1 291 ? 6.112 -6.500 -0.806 1.00 90.75 291 LYS A N 1
ATOM 2109 C CA . LYS A 1 291 ? 4.742 -6.663 -0.286 1.00 90.75 291 LYS A CA 1
ATOM 2110 C C . LYS A 1 291 ? 4.286 -8.118 -0.317 1.00 90.75 291 LYS A C 1
ATOM 2112 O O . LYS A 1 291 ? 3.699 -8.587 0.655 1.00 90.75 291 LYS A O 1
ATOM 2117 N N . TYR A 1 292 ? 4.589 -8.834 -1.397 1.00 93.88 292 TYR A N 1
ATOM 2118 C CA . TYR A 1 292 ? 4.309 -10.261 -1.506 1.00 93.88 292 TYR A CA 1
ATOM 2119 C C . TYR A 1 292 ? 5.030 -11.061 -0.409 1.00 93.88 292 TYR A C 1
ATOM 2121 O O . TYR A 1 292 ? 4.381 -11.819 0.308 1.00 93.88 292 TYR A O 1
ATOM 2129 N N . LYS A 1 293 ? 6.338 -10.835 -0.201 1.00 91.25 293 LYS A N 1
ATOM 2130 C CA . LYS A 1 293 ? 7.112 -11.494 0.870 1.00 91.25 293 LYS A CA 1
ATOM 2131 C C . LYS A 1 293 ? 6.527 -11.215 2.256 1.00 91.25 293 LYS A C 1
ATOM 2133 O O . LYS A 1 293 ? 6.414 -12.131 3.066 1.00 91.25 293 LYS A O 1
ATOM 2138 N N . ALA A 1 294 ? 6.125 -9.973 2.523 1.00 90.25 294 ALA A N 1
ATOM 2139 C CA . ALA A 1 294 ? 5.508 -9.598 3.792 1.00 90.25 294 ALA A CA 1
ATOM 2140 C C . ALA A 1 294 ? 4.161 -10.309 4.014 1.00 90.25 294 ALA A C 1
ATOM 2142 O O . ALA A 1 294 ? 3.958 -10.902 5.071 1.00 90.25 294 ALA A O 1
ATOM 2143 N N . ALA A 1 295 ? 3.275 -10.306 3.011 1.00 92.12 295 ALA A N 1
ATOM 2144 C CA . ALA A 1 295 ? 1.986 -10.995 3.085 1.00 92.12 295 ALA A CA 1
ATOM 2145 C C . ALA A 1 295 ? 2.161 -12.511 3.261 1.00 92.12 295 ALA A C 1
ATOM 2147 O O . ALA A 1 295 ? 1.467 -13.129 4.067 1.00 92.12 295 ALA A O 1
ATOM 2148 N N . TYR A 1 296 ? 3.115 -13.104 2.538 1.00 93.62 296 TYR A N 1
ATOM 2149 C CA . TYR A 1 296 ? 3.432 -14.525 2.636 1.00 93.62 296 TYR A CA 1
ATOM 2150 C C . TYR A 1 296 ? 3.909 -14.887 4.046 1.00 93.62 296 TYR A C 1
ATOM 2152 O O . TYR A 1 296 ? 3.358 -15.790 4.672 1.00 93.62 296 TYR A O 1
ATOM 2160 N N . ASN A 1 297 ? 4.877 -14.140 4.584 1.00 91.31 297 ASN A N 1
ATOM 2161 C CA . ASN A 1 297 ? 5.397 -14.369 5.931 1.00 91.31 297 ASN A CA 1
ATOM 2162 C C . ASN A 1 297 ? 4.317 -14.187 7.008 1.00 91.31 297 ASN A C 1
ATOM 2164 O O . ASN A 1 297 ? 4.293 -14.951 7.972 1.00 91.31 297 ASN A O 1
ATOM 2168 N N . ASP A 1 298 ? 3.406 -13.222 6.847 1.00 90.25 298 ASP A N 1
ATOM 2169 C CA . ASP A 1 298 ? 2.288 -13.036 7.776 1.00 90.25 298 ASP A CA 1
ATOM 2170 C C . ASP A 1 298 ? 1.308 -14.219 7.743 1.00 90.25 298 ASP A C 1
ATOM 2172 O O . ASP A 1 298 ? 0.934 -14.737 8.795 1.00 90.25 298 ASP A O 1
ATOM 2176 N N . ALA A 1 299 ? 0.970 -14.725 6.552 1.00 91.50 299 ALA A N 1
ATOM 2177 C CA . ALA A 1 299 ? 0.139 -15.918 6.408 1.00 91.50 299 ALA A CA 1
ATOM 2178 C C . ALA A 1 299 ? 0.784 -17.153 7.063 1.00 91.50 299 ALA A C 1
ATOM 2180 O O . ALA A 1 299 ? 0.120 -17.872 7.814 1.00 91.50 299 ALA A O 1
ATOM 2181 N N . VAL A 1 300 ? 2.087 -17.367 6.847 1.00 91.69 300 VAL A N 1
ATOM 2182 C CA . VAL A 1 300 ? 2.837 -18.465 7.484 1.00 91.69 300 VAL A CA 1
ATOM 2183 C C . VAL A 1 300 ? 2.861 -18.309 9.006 1.00 91.69 300 VAL A C 1
ATOM 2185 O O . VAL A 1 300 ? 2.598 -19.271 9.725 1.00 91.69 300 VAL A O 1
ATOM 2188 N N . ARG A 1 301 ? 3.094 -17.094 9.517 1.00 91.44 301 ARG A N 1
ATOM 2189 C CA . ARG A 1 301 ? 3.068 -16.792 10.958 1.00 91.44 301 ARG A CA 1
ATOM 2190 C C . ARG A 1 301 ? 1.699 -17.056 11.591 1.00 91.44 301 ARG A C 1
ATOM 2192 O O . ARG A 1 301 ? 1.632 -17.450 12.750 1.00 91.44 301 ARG A O 1
ATOM 2199 N N . LEU A 1 302 ? 0.618 -16.873 10.834 1.00 90.81 302 LEU A N 1
ATOM 2200 C CA . LEU A 1 302 ? -0.751 -17.201 11.243 1.00 90.81 302 LEU A CA 1
ATOM 2201 C C . LEU A 1 302 ? -1.081 -18.702 11.125 1.00 90.81 302 LEU A C 1
ATOM 2203 O O . LEU A 1 302 ? -2.214 -19.099 11.399 1.00 90.81 302 LEU A O 1
ATOM 2207 N N . GLY A 1 303 ? -0.121 -19.547 10.740 1.00 89.81 303 GLY A N 1
ATOM 2208 C CA . GLY A 1 303 ? -0.289 -20.997 10.634 1.00 89.81 303 GLY A CA 1
ATOM 2209 C C . GLY A 1 303 ? -0.998 -21.452 9.358 1.00 89.81 303 GLY A C 1
ATOM 2210 O O . GLY A 1 303 ? -1.579 -22.538 9.339 1.00 89.81 303 GLY A O 1
ATOM 2211 N N . VAL A 1 304 ? -1.001 -20.634 8.300 1.00 92.19 304 VAL A N 1
ATOM 2212 C CA . VAL A 1 304 ? -1.432 -21.075 6.967 1.00 92.19 304 VAL A CA 1
ATOM 2213 C C . VAL A 1 304 ? -0.362 -21.994 6.379 1.00 92.19 304 VAL A C 1
ATOM 2215 O O . VAL A 1 304 ? 0.821 -21.664 6.405 1.00 92.19 304 VAL A O 1
ATOM 2218 N N . ASN A 1 305 ? -0.776 -23.136 5.820 1.00 89.75 305 ASN A N 1
ATOM 2219 C CA . ASN A 1 305 ? 0.135 -24.055 5.141 1.00 89.75 305 ASN A CA 1
ATOM 2220 C C . ASN A 1 305 ? 0.785 -23.364 3.916 1.00 89.75 305 ASN A C 1
ATOM 2222 O O . ASN A 1 305 ? 0.064 -22.992 2.989 1.00 89.75 305 ASN A O 1
ATOM 2226 N N . PRO A 1 306 ? 2.122 -23.237 3.854 1.00 88.50 306 PRO A N 1
ATOM 2227 C CA . PRO A 1 306 ? 2.822 -22.660 2.707 1.00 88.50 306 PRO A CA 1
ATOM 2228 C C . PRO A 1 306 ? 2.456 -23.288 1.353 1.00 88.50 306 PRO A C 1
ATOM 2230 O O . PRO A 1 306 ? 2.402 -22.586 0.349 1.00 88.50 306 PRO A O 1
ATOM 2233 N N . ALA A 1 307 ? 2.148 -24.591 1.320 1.00 88.62 307 ALA A N 1
ATOM 2234 C CA . ALA A 1 307 ? 1.845 -25.322 0.087 1.00 88.62 307 ALA A CA 1
ATOM 2235 C C . ALA A 1 307 ? 0.539 -24.884 -0.602 1.00 88.62 307 ALA A C 1
ATOM 2237 O O . ALA A 1 307 ? 0.338 -25.195 -1.773 1.00 88.62 307 ALA A O 1
ATOM 2238 N N . VAL A 1 308 ? -0.357 -24.182 0.106 1.00 86.31 308 VAL A N 1
ATOM 2239 C CA . VAL A 1 308 ? -1.605 -23.648 -0.474 1.00 86.31 308 VAL A CA 1
ATOM 2240 C C . VAL A 1 308 ? -1.487 -22.183 -0.900 1.00 86.31 308 VAL A C 1
ATOM 2242 O O . VAL A 1 308 ? -2.436 -21.621 -1.452 1.00 86.31 308 VAL A O 1
ATOM 2245 N N . LEU A 1 309 ? -0.348 -21.544 -0.621 1.00 90.62 309 LEU A N 1
ATOM 2246 C CA . LEU A 1 309 ? -0.077 -20.172 -1.026 1.00 90.62 309 LEU A CA 1
ATOM 2247 C C . LEU A 1 309 ? 0.465 -20.151 -2.464 1.00 90.62 309 LEU A C 1
ATOM 2249 O O . LEU A 1 309 ? 1.186 -21.064 -2.868 1.00 90.62 309 LEU A O 1
ATOM 2253 N N . PRO A 1 310 ? 0.120 -19.129 -3.264 1.00 86.31 310 PRO A N 1
ATOM 2254 C CA . PRO A 1 310 ? 0.589 -19.042 -4.640 1.00 86.31 310 PRO A CA 1
ATOM 2255 C C . PRO A 1 310 ? 2.116 -18.926 -4.682 1.00 86.31 310 PRO A C 1
ATOM 2257 O O . PRO A 1 310 ? 2.674 -18.041 -4.050 1.00 86.31 310 PRO A O 1
ATOM 2260 N N . ALA A 1 311 ? 2.788 -19.794 -5.439 1.00 78.00 311 ALA A N 1
ATOM 2261 C CA . ALA A 1 311 ? 4.242 -19.768 -5.586 1.00 78.00 311 ALA A CA 1
ATOM 2262 C C . ALA A 1 311 ? 4.719 -18.612 -6.486 1.00 78.00 311 ALA A C 1
ATOM 2264 O O . ALA A 1 311 ? 3.985 -18.135 -7.353 1.00 78.00 311 ALA A O 1
ATOM 2265 N N . VAL A 1 312 ? 5.977 -18.201 -6.323 1.00 73.88 312 VAL A N 1
ATOM 2266 C CA . VAL A 1 312 ? 6.667 -17.228 -7.189 1.00 73.88 312 VAL A CA 1
ATOM 2267 C C . VAL A 1 312 ? 7.926 -17.846 -7.777 1.00 73.88 312 VAL A C 1
ATOM 2269 O O . VAL A 1 312 ? 8.646 -18.564 -7.091 1.00 73.88 312 VAL A O 1
ATOM 2272 N N . VAL A 1 313 ? 8.172 -17.553 -9.055 1.00 61.16 313 VAL A N 1
ATOM 2273 C CA . VAL A 1 313 ? 9.265 -18.134 -9.853 1.00 61.16 313 VAL A CA 1
ATOM 2274 C C . VAL A 1 313 ? 10.609 -17.459 -9.552 1.00 61.16 313 VAL A C 1
ATOM 2276 O O . VAL A 1 313 ? 11.647 -18.108 -9.605 1.00 61.16 313 VAL A O 1
ATOM 2279 N N . THR A 1 314 ? 10.598 -16.175 -9.180 1.00 59.59 314 THR A N 1
ATOM 2280 C CA . THR A 1 314 ? 11.797 -15.392 -8.849 1.00 59.59 314 THR A CA 1
ATOM 2281 C C . THR A 1 314 ? 11.623 -14.717 -7.491 1.00 59.59 314 THR A C 1
ATOM 2283 O O . THR A 1 314 ? 10.791 -13.826 -7.319 1.00 59.59 314 THR A O 1
ATOM 2286 N N . SER A 1 315 ? 12.397 -15.156 -6.498 1.00 60.88 315 SER A N 1
ATOM 2287 C CA . SER A 1 315 ? 12.401 -14.585 -5.144 1.00 60.88 315 SER A CA 1
ATOM 2288 C C . SER A 1 315 ? 13.314 -13.371 -5.001 1.00 60.88 315 SER A C 1
ATOM 2290 O O . SER A 1 315 ? 13.253 -12.681 -3.978 1.00 60.88 315 SER A O 1
ATOM 2292 N N . ASP A 1 316 ? 14.150 -13.107 -6.000 1.00 73.12 316 ASP A N 1
ATOM 2293 C CA . ASP A 1 316 ? 15.228 -12.137 -5.893 1.00 73.12 316 ASP A CA 1
ATOM 2294 C C . ASP A 1 316 ? 14.840 -10.790 -6.511 1.00 73.12 316 ASP A C 1
ATOM 2296 O O . ASP A 1 316 ? 14.109 -10.741 -7.509 1.00 73.12 316 ASP A O 1
ATOM 2300 N N . PRO A 1 317 ? 15.273 -9.678 -5.893 1.00 74.50 317 PRO A N 1
ATOM 2301 C CA . PRO A 1 317 ? 15.069 -8.356 -6.456 1.00 74.50 317 PRO A CA 1
ATOM 2302 C C . PRO A 1 317 ? 15.864 -8.204 -7.755 1.00 74.50 317 PRO A C 1
ATOM 2304 O O . PRO A 1 317 ? 16.990 -8.684 -7.879 1.00 74.50 317 PRO A O 1
ATOM 2307 N N . LEU A 1 318 ? 15.286 -7.485 -8.711 1.00 82.31 318 LEU A N 1
ATOM 2308 C CA . LEU A 1 318 ? 15.957 -7.148 -9.958 1.00 82.31 318 LEU A CA 1
ATOM 2309 C C . LEU A 1 318 ? 16.997 -6.054 -9.710 1.00 82.31 318 LEU A C 1
ATOM 2311 O O . LEU A 1 318 ? 16.705 -5.042 -9.060 1.00 82.31 318 LEU A O 1
ATOM 2315 N N . ALA A 1 319 ? 18.200 -6.256 -10.247 1.00 72.81 319 ALA A N 1
ATOM 2316 C CA . ALA A 1 319 ? 19.265 -5.266 -10.204 1.00 72.81 319 ALA A CA 1
ATOM 2317 C C . ALA A 1 319 ? 19.005 -4.158 -11.242 1.00 72.81 319 ALA A C 1
ATOM 2319 O O . ALA A 1 319 ? 18.709 -4.466 -12.398 1.00 72.81 319 ALA A O 1
ATOM 2320 N N . PRO A 1 320 ? 19.154 -2.872 -10.882 1.00 63.28 320 PRO A N 1
ATOM 2321 C CA . PRO A 1 320 ? 18.954 -1.759 -11.804 1.00 63.28 320 PRO A CA 1
ATOM 2322 C C . PRO A 1 320 ? 20.209 -1.512 -12.659 1.00 63.28 320 PRO A C 1
ATOM 2324 O O . PRO A 1 320 ? 20.765 -0.415 -12.641 1.00 63.28 320 PRO A O 1
ATOM 2327 N N . ASN A 1 321 ? 20.704 -2.530 -13.367 1.00 73.62 321 ASN A N 1
ATOM 2328 C CA . ASN A 1 321 ? 21.884 -2.368 -14.215 1.00 73.62 321 ASN A CA 1
ATOM 2329 C C . ASN A 1 321 ? 21.471 -1.945 -15.634 1.00 73.62 321 ASN A C 1
ATOM 2331 O O . ASN A 1 321 ? 20.959 -2.756 -16.404 1.00 73.62 321 ASN A O 1
ATOM 2335 N N . PHE A 1 322 ? 21.684 -0.668 -15.959 1.00 80.88 322 PHE A N 1
ATOM 2336 C CA . PHE A 1 322 ? 21.359 -0.063 -17.254 1.00 80.88 322 PHE A CA 1
ATOM 2337 C C . PHE A 1 322 ? 22.612 0.585 -17.840 1.00 80.88 322 PHE A C 1
ATOM 2339 O O . PHE A 1 322 ? 22.915 1.745 -17.554 1.00 80.88 322 PHE A O 1
ATOM 2346 N N . GLU A 1 323 ? 23.354 -0.187 -18.630 1.00 77.12 323 GLU A N 1
ATOM 2347 C CA . GLU A 1 323 ? 24.600 0.258 -19.254 1.00 77.12 323 GLU A CA 1
ATOM 2348 C C . GLU A 1 323 ? 24.363 1.343 -20.309 1.00 77.12 323 GLU A C 1
ATOM 2350 O O . GLU A 1 323 ? 23.382 1.303 -21.059 1.00 77.12 323 GLU A O 1
ATOM 2355 N N . ASP A 1 324 ? 25.307 2.277 -20.405 1.00 81.94 324 ASP A N 1
ATOM 2356 C CA . ASP A 1 324 ? 25.283 3.333 -21.412 1.00 81.94 324 ASP A CA 1
ATOM 2357 C C . ASP A 1 324 ? 25.756 2.839 -22.784 1.00 81.94 324 ASP A C 1
ATOM 2359 O O . ASP A 1 324 ? 26.528 1.885 -22.898 1.00 81.94 324 ASP A O 1
ATOM 2363 N N . VAL A 1 325 ? 25.296 3.506 -23.848 1.00 82.69 325 VAL A N 1
ATOM 2364 C CA . VAL A 1 325 ? 25.711 3.198 -25.222 1.00 82.69 325 VAL A CA 1
ATOM 2365 C C . VAL A 1 325 ? 27.088 3.816 -25.495 1.00 82.69 325 VAL A C 1
ATOM 2367 O O . VAL A 1 325 ? 27.222 5.045 -25.444 1.00 82.69 325 VAL A O 1
ATOM 2370 N N . PRO A 1 326 ? 28.119 3.010 -25.821 1.00 82.69 326 PRO A N 1
ATOM 2371 C CA . PRO A 1 326 ? 29.438 3.530 -26.161 1.00 82.69 326 PRO A CA 1
ATOM 2372 C C . PRO A 1 326 ? 29.372 4.544 -27.309 1.00 82.69 326 PRO A C 1
ATOM 2374 O O . PRO A 1 326 ? 28.662 4.344 -28.289 1.00 82.69 326 PRO A O 1
ATOM 2377 N N . GLY A 1 327 ? 30.111 5.648 -27.186 1.00 78.50 327 GLY A N 1
ATOM 2378 C CA . GLY A 1 327 ? 30.181 6.686 -28.221 1.00 78.50 327 GLY A CA 1
ATOM 2379 C C . GLY A 1 327 ? 28.994 7.659 -28.266 1.00 78.50 327 GLY A C 1
ATOM 2380 O O . GLY A 1 327 ? 29.151 8.740 -28.827 1.00 78.50 327 GLY A O 1
ATOM 2381 N N . ALA A 1 328 ? 27.860 7.371 -27.611 1.00 77.75 328 ALA A N 1
ATOM 2382 C CA . ALA A 1 328 ? 26.677 8.244 -27.641 1.00 77.75 328 ALA A CA 1
ATOM 2383 C C . ALA A 1 328 ? 26.951 9.652 -27.079 1.00 77.75 328 ALA A C 1
ATOM 2385 O O . ALA A 1 328 ? 26.640 10.655 -27.719 1.00 77.75 328 ALA A O 1
ATOM 2386 N N . THR A 1 329 ? 27.630 9.747 -25.931 1.00 81.81 329 THR A N 1
ATOM 2387 C CA . THR A 1 329 ? 28.010 11.038 -25.326 1.00 81.81 329 THR A CA 1
ATOM 2388 C C . THR A 1 329 ? 28.930 11.857 -26.229 1.00 81.81 329 THR A C 1
ATOM 2390 O O . THR A 1 329 ? 28.860 13.083 -26.238 1.00 81.81 329 THR A O 1
ATOM 2393 N N . LYS A 1 330 ? 29.813 11.191 -26.979 1.00 83.62 330 LYS A N 1
ATOM 2394 C CA . LYS A 1 330 ? 30.714 11.854 -27.922 1.00 83.62 330 LYS A CA 1
ATOM 2395 C C . LYS A 1 330 ? 29.935 12.352 -29.142 1.00 83.62 330 LYS A C 1
ATOM 2397 O O . LYS A 1 330 ? 30.038 13.525 -29.469 1.00 83.62 330 LYS A O 1
ATOM 2402 N N . ALA A 1 331 ? 29.097 11.503 -29.735 1.00 78.00 331 ALA A N 1
ATOM 2403 C CA . ALA A 1 331 ? 28.270 11.847 -30.890 1.00 78.00 331 ALA A CA 1
ATOM 2404 C C . ALA A 1 331 ? 27.359 13.061 -30.634 1.00 78.00 331 ALA A C 1
ATOM 2406 O O . ALA A 1 331 ? 27.193 13.893 -31.522 1.00 78.00 331 ALA A O 1
ATOM 2407 N N . MET A 1 332 ? 26.824 13.201 -29.416 1.00 81.38 332 MET A N 1
ATOM 2408 C CA . MET A 1 332 ? 26.023 14.369 -29.028 1.00 81.38 332 MET A CA 1
ATOM 2409 C C . MET A 1 332 ? 26.861 15.640 -28.825 1.00 81.38 332 MET A C 1
ATOM 2411 O O . MET A 1 332 ? 26.378 16.730 -29.104 1.00 81.38 332 MET A O 1
ATOM 2415 N N . LYS A 1 333 ? 28.113 15.524 -28.360 1.00 80.31 333 LYS A N 1
ATOM 2416 C CA . LYS A 1 333 ? 29.032 16.671 -28.241 1.00 80.31 333 LYS A CA 1
ATOM 2417 C C . LYS A 1 333 ? 29.533 17.150 -29.596 1.00 80.31 333 LYS A C 1
ATOM 2419 O O . LYS A 1 333 ? 29.616 18.347 -29.806 1.00 80.31 333 LYS A O 1
ATOM 2424 N N . ASP A 1 334 ? 29.823 16.226 -30.506 1.00 72.81 334 ASP A N 1
ATOM 2425 C CA . ASP A 1 334 ? 30.279 16.542 -31.865 1.00 72.81 334 ASP A CA 1
ATOM 2426 C C . ASP A 1 334 ? 29.156 17.157 -32.732 1.00 72.81 334 ASP A C 1
ATOM 2428 O O . ASP A 1 334 ? 29.409 17.604 -33.849 1.00 72.81 334 ASP A O 1
ATOM 2432 N N . ALA A 1 335 ? 27.914 17.139 -32.236 1.00 65.56 335 ALA A N 1
ATOM 2433 C CA . ALA A 1 335 ? 26.730 17.723 -32.860 1.00 65.56 335 ALA A CA 1
ATOM 2434 C C . ALA A 1 335 ? 26.354 19.123 -32.326 1.00 65.56 335 ALA A C 1
ATOM 2436 O O . ALA A 1 335 ? 25.491 19.764 -32.928 1.00 65.56 335 ALA A O 1
ATOM 2437 N N . ALA A 1 336 ? 26.939 19.557 -31.202 1.00 55.50 336 ALA A N 1
ATOM 2438 C CA . ALA A 1 336 ? 26.654 20.825 -30.520 1.00 55.50 336 ALA A CA 1
ATOM 2439 C C . ALA A 1 336 ? 27.669 21.913 -30.897 1.00 55.50 336 ALA A C 1
ATOM 2441 O O . ALA A 1 336 ? 27.240 23.084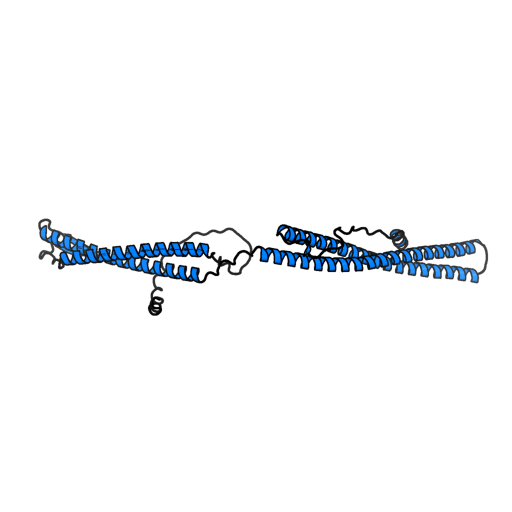 -31.004 1.00 55.50 336 ALA A O 1
#

Radius of gyration: 52.76 Å; chains: 1; bounding box: 107×62×150 Å

pLDDT: mean 82.13, std 19.44, range [25.58, 98.0]

Organism: Gardnerella vaginalis (NCBI:txid2702)